Protein AF-B8FNZ5-F1 (afdb_monomer_lite)

Organism: Desulfitobacterium hafniense (strain DSM 10664 / DCB-2) (NCBI:txid272564)

Sequence (358 aa):
MNKKSRTLVITLFLVCITLLGGNHFAVSASALQANSEAPLLTYKGTHGVEIRSYVPGYDLDKLKEIYDEFAKNTIGEEIAYLSHINLYPDYPRGTNTVGMWHGEWFRDQIAPGRYIDLFGVGDDNPYVLNTLSHEYGHHFLYYYLNKKEGISNNYLDSEYAKIRNLNHYTEIDNGDHCWSAVEIAAEDYVQLFGSPNLTRIRSYQYTPQENAHLPLAWEVPGLYDYFVNLSGLKGKEDRDAPSMPLLQLTEVTSEGLFFQWDEATDDSREPLIYSMVGVTHPTEDSTVKYLMSITKENNCYKSSLSRRQLREDRIEDILVKLIVMDQSGNAVSNNIQIDLSRPEDYFFLMPSPVLYLK

Radius of gyration: 24.58 Å; chains: 1; bounding box: 48×46×104 Å

pLDDT: mean 83.78, std 20.5, range [23.98, 98.69]

Foldseek 3Di:
DDDDDDDDDDDDDDDDDDDDDDDDDPPPPCPDDPPPDAFPDWDQDPLQEIEGEPDPPDDRVNSVVLVVQLVLFQDDPLSQQENYEYEELADPPDPVDQKAWAFDDDPLATHRHTYMYGHNDDPPPLCRQVRSLLSVLLSLCSHLCCVPVVDDDDCCVGPLVVLQVLVVDPCAPVVQQLNDPSSLSSLLSCQFGNHLCCVVRVCCQAPSGLQPPGWRNLVRPCSNVCSCVSRVGPTDPFHHWWDEWDKAQADDDLFKTKIKTADTDDPDPDDKDKWKFKWADRDSPGDGPDTWDWDADPRMIMTIDTPVVCVVVVGQKIKIKIWIADSSNNIGIDIDIAGSVCRVVRNPPDPPPPPPDD

Secondary structure (DSSP, 8-state):
------------------------------------SPPSEEEE-TTSPEEEE-STT--HHHHHHHHHHHTTS---GGGGGEEEEEE-SS-TT-TT--EEEE--EETTEEPSSEEEEE-S-STT-TTHHHHHHHHHHHHHHHHHHHHHH--SS-GGGSHHHHHTTGGG-TTTTSS-GGG-HHHHHHHHHHHHHS-GGGGG-HHHHH-SSS-TTSPPGGGSTTHHHHHHHHH-----S---PPPPP--EEEEE-SSEEEEEEEPPP-SSSSPPEEEEEEE-S-STT--EEEEEP-EEETTEEEEEEEHHHHHHTT-SEEEEEEEEE-TT--EEEEEEEEETTSGGGGGG----------

Structure (mmCIF, N/CA/C/O backbone):
data_AF-B8FNZ5-F1
#
_entry.id   AF-B8FNZ5-F1
#
loop_
_atom_site.group_PDB
_atom_site.id
_atom_site.type_symbol
_atom_site.label_atom_id
_atom_site.label_alt_id
_atom_site.label_comp_id
_atom_site.label_asym_id
_atom_site.label_entity_id
_atom_site.label_seq_id
_atom_site.pdbx_PDB_ins_code
_atom_site.Cartn_x
_atom_site.Cartn_y
_atom_site.Cartn_z
_atom_site.occupancy
_atom_site.B_iso_or_equiv
_atom_site.auth_seq_id
_atom_site.auth_comp_id
_atom_site.auth_asym_id
_atom_site.auth_atom_id
_atom_site.pdbx_PDB_model_num
ATOM 1 N N . MET A 1 1 ? -13.386 -18.339 73.494 1.00 35.78 1 MET A N 1
ATOM 2 C CA . MET A 1 1 ? -12.437 -19.415 73.125 1.00 35.78 1 MET A CA 1
ATOM 3 C C . MET A 1 1 ? -13.095 -20.304 72.077 1.00 35.78 1 MET A C 1
ATOM 5 O O . MET A 1 1 ? -14.173 -20.790 72.352 1.00 35.78 1 MET A O 1
ATOM 9 N N . ASN A 1 2 ? -12.578 -20.565 70.882 1.00 31.73 2 ASN A N 1
ATOM 10 C CA . ASN A 1 2 ? -11.630 -19.845 70.044 1.00 31.73 2 ASN A CA 1
ATOM 11 C C . ASN A 1 2 ? -11.975 -20.219 68.583 1.00 31.73 2 ASN A C 1
ATOM 13 O O . ASN A 1 2 ? -12.321 -21.367 68.301 1.00 31.73 2 ASN A O 1
ATOM 17 N N . LYS A 1 3 ? -11.948 -19.223 67.696 1.00 35.12 3 LYS A N 1
ATOM 18 C CA . LYS A 1 3 ? -12.332 -19.266 66.273 1.00 35.12 3 LYS A CA 1
ATOM 19 C C . LYS A 1 3 ? -11.446 -20.249 65.490 1.00 35.12 3 LYS A C 1
ATOM 21 O O . LYS A 1 3 ? -10.226 -20.133 65.540 1.00 35.12 3 LYS A O 1
ATOM 26 N N . LYS A 1 4 ? -12.041 -21.146 64.692 1.00 36.19 4 LYS A N 1
ATOM 27 C CA . LYS A 1 4 ? -11.331 -21.857 63.612 1.00 36.19 4 LYS A CA 1
ATOM 28 C C . LYS A 1 4 ? -11.334 -20.979 62.358 1.00 36.19 4 LYS A C 1
ATOM 30 O O . LYS A 1 4 ? -12.346 -20.877 61.675 1.00 36.19 4 LYS A O 1
ATOM 35 N N . SER A 1 5 ? -10.201 -20.337 62.094 1.00 35.91 5 SER A N 1
ATOM 36 C CA . SER A 1 5 ? -9.872 -19.710 60.813 1.00 35.91 5 SER A CA 1
ATOM 37 C C . SER A 1 5 ? -9.356 -20.791 59.859 1.00 35.91 5 SER A C 1
ATOM 39 O O . SER A 1 5 ? -8.412 -21.503 60.198 1.00 35.91 5 SER A O 1
ATOM 41 N N . ARG A 1 6 ? -9.992 -20.948 58.695 1.00 35.34 6 ARG A N 1
ATOM 42 C CA . ARG A 1 6 ? -9.455 -21.718 57.567 1.00 35.34 6 ARG A CA 1
ATOM 43 C C . ARG A 1 6 ? -8.721 -20.736 56.661 1.00 35.34 6 ARG A C 1
ATOM 45 O O . ARG A 1 6 ? -9.358 -19.951 55.968 1.00 35.34 6 ARG A O 1
ATOM 52 N N . THR A 1 7 ? -7.397 -20.778 56.695 1.00 36.72 7 THR A N 1
ATOM 53 C CA . THR A 1 7 ? -6.539 -20.057 55.755 1.00 36.72 7 THR A CA 1
ATOM 54 C C . THR A 1 7 ? -6.538 -20.809 54.425 1.00 36.72 7 THR A C 1
ATOM 56 O O . THR A 1 7 ? -6.145 -21.973 54.370 1.00 36.72 7 THR A O 1
ATOM 59 N N . LEU A 1 8 ? -7.012 -20.153 53.368 1.00 31.47 8 LEU A N 1
ATOM 60 C CA . LEU A 1 8 ? -6.862 -20.582 51.982 1.00 31.47 8 LEU A CA 1
ATOM 61 C C . LEU A 1 8 ? -5.418 -20.270 51.559 1.00 31.47 8 LEU A C 1
ATOM 63 O O . LEU A 1 8 ? -5.028 -19.106 51.523 1.00 31.47 8 LEU A O 1
ATOM 67 N N . VAL A 1 9 ? -4.616 -21.298 51.289 1.00 30.34 9 VAL A N 1
ATOM 68 C CA . VAL A 1 9 ? -3.285 -21.142 50.688 1.00 30.34 9 VAL A CA 1
ATOM 69 C C . VAL A 1 9 ? -3.479 -21.135 49.175 1.00 30.34 9 VAL A C 1
ATOM 71 O O . VAL A 1 9 ? -3.822 -22.159 48.591 1.00 30.34 9 VAL A O 1
ATOM 74 N N . ILE A 1 10 ? -3.312 -19.970 48.552 1.00 30.72 10 ILE A N 1
ATOM 75 C CA . ILE A 1 10 ? -3.202 -19.833 47.098 1.00 30.72 10 ILE A CA 1
ATOM 76 C C . ILE A 1 10 ? -1.732 -20.075 46.754 1.00 30.72 10 ILE A C 1
ATOM 78 O O . ILE A 1 10 ? -0.868 -19.267 47.090 1.00 30.72 10 ILE A O 1
ATOM 82 N N . THR A 1 11 ? -1.438 -21.210 46.126 1.00 28.48 11 THR A N 1
ATOM 83 C CA . THR A 1 11 ? -0.110 -21.506 45.581 1.00 28.48 11 THR A CA 1
ATOM 84 C C . THR A 1 11 ? 0.016 -20.826 44.219 1.00 28.48 11 THR A C 1
ATOM 86 O O . THR A 1 11 ? -0.571 -21.273 43.239 1.00 28.48 11 THR A O 1
ATOM 89 N N . LEU A 1 12 ? 0.765 -19.724 44.174 1.00 26.69 12 LEU A N 1
ATOM 90 C CA . LEU A 1 12 ? 1.199 -19.063 42.946 1.00 26.69 12 LEU A CA 1
ATOM 91 C C . LEU A 1 12 ? 2.394 -19.848 42.380 1.00 26.69 12 LEU A C 1
ATOM 93 O O . LEU A 1 12 ? 3.449 -19.898 43.011 1.00 26.69 12 LEU A O 1
ATOM 97 N N . PHE A 1 13 ? 2.237 -20.486 41.219 1.00 25.97 13 PHE A N 1
ATOM 98 C CA . PHE A 1 13 ? 3.362 -21.078 40.493 1.00 25.97 13 PHE A CA 1
ATOM 99 C C . PHE A 1 13 ? 4.072 -19.973 39.704 1.00 25.97 13 PHE A C 1
ATOM 101 O O . PHE A 1 13 ? 3.632 -19.579 38.629 1.00 25.97 13 PHE A O 1
ATOM 108 N N . LEU A 1 14 ? 5.166 -19.461 40.267 1.00 23.98 14 LEU A N 1
ATOM 109 C CA . LEU A 1 14 ? 6.153 -18.660 39.551 1.00 23.98 14 LEU A CA 1
ATOM 110 C C . LEU A 1 14 ? 7.271 -19.618 39.119 1.00 23.98 14 LEU A C 1
ATOM 112 O O . LEU A 1 14 ? 8.025 -20.108 39.960 1.00 23.98 14 LEU A O 1
ATOM 116 N N . VAL A 1 15 ? 7.356 -19.936 37.828 1.00 24.36 15 VAL A N 1
ATOM 117 C CA . VAL A 1 15 ? 8.483 -20.706 37.287 1.00 24.36 15 VAL A CA 1
ATOM 118 C C . VAL A 1 15 ? 9.574 -19.718 36.881 1.00 24.36 15 VAL A C 1
ATOM 120 O O . VAL A 1 15 ? 9.545 -19.152 35.795 1.00 24.36 15 VAL A O 1
ATOM 123 N N . CYS A 1 16 ? 10.534 -19.508 37.783 1.00 24.83 16 CYS A N 1
ATOM 124 C CA . CYS A 1 16 ? 11.837 -18.933 37.463 1.00 24.83 16 CYS A CA 1
ATOM 125 C C . CYS A 1 16 ? 12.781 -20.065 37.049 1.00 24.83 16 CYS A C 1
ATOM 127 O O . CYS A 1 16 ? 13.159 -20.886 37.885 1.00 24.83 16 CYS A O 1
ATOM 129 N N . ILE A 1 17 ? 13.199 -20.088 35.783 1.00 29.59 17 ILE A N 1
ATOM 130 C CA . ILE A 1 17 ? 14.377 -20.844 35.353 1.00 29.59 17 ILE A CA 1
ATOM 131 C C . ILE A 1 17 ? 15.510 -19.841 35.162 1.00 29.59 17 ILE A C 1
ATOM 133 O O . ILE A 1 17 ? 15.485 -19.022 34.250 1.00 29.59 17 ILE A O 1
ATOM 137 N N . THR A 1 18 ? 16.527 -19.933 36.014 1.00 28.38 18 THR A N 1
ATOM 138 C CA . THR A 1 18 ? 17.852 -19.370 35.745 1.00 28.38 18 THR A CA 1
ATOM 139 C C . THR A 1 18 ? 18.897 -20.398 36.131 1.00 28.38 18 THR A C 1
ATOM 141 O O . THR A 1 18 ? 19.029 -20.672 37.319 1.00 28.38 18 THR A O 1
ATOM 144 N N . LEU A 1 19 ? 19.676 -20.898 35.168 1.00 28.64 19 LEU A N 1
ATOM 145 C CA . LEU A 1 19 ? 21.073 -21.279 35.390 1.00 28.64 19 LEU A CA 1
ATOM 146 C C . LEU A 1 19 ? 21.909 -21.064 34.110 1.00 28.64 19 LEU A C 1
ATOM 148 O O . LEU A 1 19 ? 21.863 -21.856 33.180 1.00 28.64 19 LEU A O 1
ATOM 152 N N . LEU A 1 20 ? 22.688 -19.976 34.172 1.00 29.16 20 LEU A N 1
ATOM 153 C CA . LEU A 1 20 ? 24.115 -19.834 33.840 1.00 29.16 20 LEU A CA 1
ATOM 154 C C . LEU A 1 20 ? 24.599 -19.996 32.386 1.00 29.16 20 LEU A C 1
ATOM 156 O O . LEU A 1 20 ? 24.785 -21.099 31.888 1.00 29.16 20 LEU A O 1
ATOM 160 N N . GLY A 1 21 ? 25.000 -18.859 31.801 1.00 26.12 21 GLY A N 1
ATOM 161 C CA . GLY A 1 21 ? 25.856 -18.798 30.612 1.00 26.12 21 GLY A CA 1
ATOM 162 C C . GLY A 1 21 ? 26.000 -17.391 30.023 1.00 26.12 21 GLY A C 1
ATOM 163 O O . GLY A 1 21 ? 25.474 -17.133 28.955 1.00 26.12 21 GLY A O 1
ATOM 164 N N . GLY A 1 22 ? 26.660 -16.492 30.762 1.00 29.11 22 GLY A N 1
ATOM 165 C CA . GLY A 1 22 ? 27.039 -15.104 30.439 1.00 29.11 22 GLY A CA 1
ATOM 166 C C . GLY A 1 22 ? 26.826 -14.546 29.023 1.00 29.11 22 GLY A C 1
ATOM 167 O O . GLY A 1 22 ? 27.528 -14.910 28.090 1.00 29.11 22 GLY A O 1
ATOM 168 N N . ASN A 1 23 ? 25.980 -13.520 28.929 1.00 30.53 23 ASN A N 1
ATOM 169 C CA . ASN A 1 23 ? 26.375 -12.171 28.516 1.00 30.53 23 ASN A CA 1
ATOM 170 C C . ASN A 1 23 ? 25.268 -11.194 28.930 1.00 30.53 23 ASN A C 1
ATOM 172 O O . ASN A 1 23 ? 24.081 -11.492 28.828 1.00 30.53 23 ASN A O 1
ATOM 176 N N . HIS A 1 24 ? 25.672 -10.057 29.488 1.00 35.59 24 HIS A N 1
ATOM 177 C CA . HIS A 1 24 ? 24.784 -9.029 30.013 1.00 35.59 24 HIS A CA 1
ATOM 178 C C . HIS A 1 24 ? 23.899 -8.437 28.908 1.00 35.59 24 HIS A C 1
ATOM 180 O O . HIS A 1 24 ? 24.301 -7.495 28.237 1.00 35.59 24 HIS A O 1
ATOM 186 N N . PHE A 1 25 ? 22.668 -8.926 28.785 1.00 33.72 25 PHE A N 1
ATOM 187 C CA . PHE A 1 25 ? 21.560 -8.110 28.312 1.00 33.72 25 PHE A CA 1
ATOM 188 C C . PHE A 1 25 ? 20.711 -7.771 29.527 1.00 33.72 25 PHE A C 1
ATOM 190 O O . PHE A 1 25 ? 19.959 -8.592 30.052 1.00 33.72 25 PHE A O 1
ATOM 197 N N . ALA A 1 26 ? 20.893 -6.547 30.020 1.00 29.84 26 ALA A N 1
ATOM 198 C CA . ALA A 1 26 ? 19.855 -5.901 30.792 1.00 29.84 26 ALA A CA 1
ATOM 199 C C . ALA A 1 26 ? 18.611 -5.899 29.900 1.00 29.84 26 ALA A C 1
ATOM 201 O O . ALA A 1 26 ? 18.562 -5.180 28.907 1.00 29.84 26 ALA A O 1
ATOM 202 N N . VAL A 1 27 ? 17.642 -6.753 30.219 1.00 33.75 27 VAL A N 1
ATOM 203 C CA . VAL A 1 27 ? 16.294 -6.625 29.679 1.00 33.75 27 VAL A CA 1
ATOM 204 C C . VAL A 1 27 ? 15.786 -5.302 30.232 1.00 33.75 27 VAL A C 1
ATOM 206 O O . VAL A 1 27 ? 15.378 -5.211 31.392 1.00 33.75 27 VAL A O 1
ATOM 209 N N . SER A 1 28 ? 15.922 -4.240 29.441 1.00 34.31 28 SER A N 1
ATOM 210 C CA . SER A 1 28 ? 15.268 -2.979 29.725 1.00 34.31 28 SER A CA 1
ATOM 211 C C . SER A 1 28 ? 13.777 -3.265 29.724 1.00 34.31 28 SER A C 1
ATOM 213 O O . SER A 1 28 ? 13.183 -3.563 28.689 1.00 34.31 28 SER A O 1
ATOM 215 N N . ALA A 1 29 ? 13.169 -3.183 30.901 1.00 34.69 29 ALA A N 1
ATOM 216 C CA . ALA A 1 29 ? 11.741 -2.987 31.041 1.00 34.69 29 ALA A CA 1
ATOM 217 C C . ALA A 1 29 ? 11.391 -1.602 30.468 1.00 34.69 29 ALA A C 1
ATOM 219 O O . ALA A 1 29 ? 11.167 -0.650 31.204 1.00 34.69 29 ALA A O 1
ATOM 220 N N . SER A 1 30 ? 11.396 -1.480 29.143 1.00 34.81 30 SER A N 1
ATOM 221 C CA . SER A 1 30 ? 10.771 -0.389 28.403 1.00 34.81 30 SER A CA 1
ATOM 222 C C . SER A 1 30 ? 9.455 -0.913 27.835 1.00 34.81 30 SER A C 1
ATOM 224 O O . SER A 1 30 ? 9.239 -0.951 26.626 1.00 34.81 30 SER A O 1
ATOM 226 N N . ALA A 1 31 ? 8.568 -1.359 28.726 1.00 36.31 31 ALA A N 1
ATOM 227 C CA . ALA A 1 31 ? 7.152 -1.240 28.427 1.00 36.31 31 ALA A CA 1
ATOM 228 C C . ALA A 1 31 ? 6.905 0.262 28.267 1.00 36.31 31 ALA A C 1
ATOM 230 O O . ALA A 1 31 ? 7.221 1.029 29.179 1.00 36.31 31 ALA A O 1
ATOM 231 N N . LEU A 1 32 ? 6.468 0.667 27.075 1.00 39.81 32 LEU A N 1
ATOM 232 C CA . LEU A 1 32 ? 6.257 2.061 26.719 1.00 39.81 32 LEU A CA 1
ATOM 233 C C . LEU A 1 32 ? 5.513 2.781 27.834 1.00 39.81 32 LEU A C 1
ATOM 235 O O . LEU A 1 32 ? 4.396 2.413 28.199 1.00 39.81 32 LEU A O 1
ATOM 239 N N . GLN A 1 33 ? 6.131 3.840 28.343 1.00 40.53 33 GLN A N 1
ATOM 240 C CA . GLN A 1 33 ? 5.381 4.903 28.976 1.00 40.53 33 GLN A CA 1
ATOM 241 C C . GLN A 1 33 ? 4.446 5.439 27.892 1.00 40.53 33 GLN A C 1
ATOM 243 O O . GLN A 1 33 ? 4.890 6.122 26.974 1.00 40.53 33 GLN A O 1
ATOM 248 N N . ALA A 1 34 ? 3.159 5.092 27.970 1.00 45.56 34 ALA A N 1
ATOM 249 C CA . ALA A 1 34 ? 2.132 5.922 27.367 1.00 45.56 34 ALA A CA 1
ATOM 250 C C . ALA A 1 34 ? 2.450 7.351 27.811 1.00 45.56 34 ALA A C 1
ATOM 252 O O . ALA A 1 34 ? 2.577 7.592 29.018 1.00 45.56 34 ALA A O 1
ATOM 253 N N . ASN A 1 35 ? 2.684 8.250 26.855 1.00 53.00 35 ASN A N 1
ATOM 254 C CA . ASN A 1 35 ? 2.937 9.648 27.163 1.00 53.00 35 ASN A CA 1
ATOM 255 C C . ASN A 1 35 ? 1.800 10.104 28.081 1.00 53.00 35 ASN A C 1
ATOM 257 O O . ASN A 1 35 ? 0.639 10.113 27.683 1.00 53.00 35 ASN A O 1
ATOM 261 N N . SER A 1 36 ? 2.115 10.413 29.342 1.00 62.09 36 SER A N 1
ATOM 262 C CA . SER A 1 36 ? 1.116 10.825 30.337 1.00 62.09 36 SER A CA 1
ATOM 263 C C . SER A 1 36 ? 0.538 12.210 30.038 1.00 62.09 36 SER A C 1
ATOM 265 O O . SER A 1 36 ? -0.265 12.734 30.808 1.00 62.09 36 SER A O 1
ATOM 267 N N . GLU A 1 37 ? 0.999 12.832 28.958 1.00 80.69 37 GLU A N 1
ATOM 268 C CA . GLU A 1 37 ? 0.551 14.122 28.481 1.00 80.69 37 GLU A CA 1
ATOM 269 C C . GLU A 1 37 ? -0.793 13.981 27.762 1.00 80.69 37 GLU A C 1
ATOM 271 O O . GLU A 1 37 ? -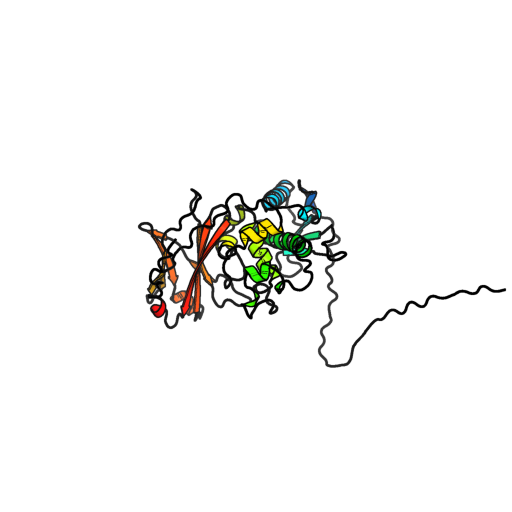1.033 13.056 26.981 1.00 80.69 37 GLU A O 1
ATOM 276 N N . ALA A 1 38 ? -1.699 14.912 28.053 1.00 92.25 38 ALA A N 1
ATOM 277 C CA . ALA A 1 38 ? -2.948 15.025 27.318 1.00 92.25 38 ALA A CA 1
ATOM 278 C C . ALA A 1 38 ? -2.659 15.475 25.872 1.00 92.25 38 ALA A C 1
ATOM 280 O O . ALA A 1 38 ? -1.728 16.258 25.666 1.00 92.25 38 ALA A O 1
ATOM 281 N N . PRO A 1 39 ? -3.448 15.029 24.877 1.00 96.44 39 PRO A N 1
ATOM 282 C CA . PRO A 1 39 ? -3.292 15.511 23.510 1.00 96.44 39 PRO A CA 1
ATOM 283 C C . PRO A 1 39 ? -3.510 17.027 23.450 1.00 96.44 39 PRO A C 1
ATOM 285 O O . PRO A 1 39 ? -4.370 17.572 24.147 1.00 96.44 39 PRO A O 1
ATOM 288 N N . LEU A 1 40 ? -2.752 17.703 22.586 1.00 96.62 40 LEU A N 1
ATOM 289 C CA . LEU A 1 40 ? -2.879 19.145 22.353 1.00 96.62 40 LEU A CA 1
ATOM 290 C C . LEU A 1 40 ? -4.231 19.481 21.723 1.00 96.62 40 LEU A C 1
ATOM 292 O O . LEU A 1 40 ? -4.816 20.529 21.996 1.00 96.62 40 LEU A O 1
ATOM 296 N N . LEU A 1 41 ? -4.717 18.578 20.872 1.00 97.44 41 LEU A N 1
ATOM 297 C CA . LEU A 1 41 ? -5.972 18.727 20.165 1.00 97.44 41 LEU A CA 1
ATOM 298 C C . LEU A 1 41 ? -6.636 17.372 19.940 1.00 97.44 41 LEU A C 1
ATOM 300 O O . LEU A 1 41 ? -5.973 16.343 19.807 1.00 97.44 41 LEU A O 1
ATOM 304 N N . THR A 1 42 ? -7.963 17.356 19.896 1.00 98.38 42 THR A N 1
ATOM 305 C CA . THR A 1 42 ? -8.735 16.147 19.608 1.00 98.38 42 THR A CA 1
ATOM 306 C C . THR A 1 42 ? -9.917 16.486 18.716 1.00 98.38 42 THR A C 1
ATOM 308 O O . THR A 1 42 ? -10.676 17.409 19.006 1.00 98.38 42 THR A O 1
ATOM 311 N N . TYR A 1 43 ? -10.082 15.715 17.646 1.00 98.62 43 TYR A N 1
ATOM 312 C CA . TYR A 1 43 ? -11.242 15.753 16.765 1.00 98.62 43 TYR A CA 1
ATOM 313 C C . TYR A 1 43 ? -11.975 14.415 16.837 1.00 98.62 43 TYR A C 1
ATOM 315 O O . TYR A 1 43 ? -11.356 13.366 16.683 1.00 98.62 43 TYR A O 1
ATOM 323 N N . LYS A 1 44 ? -13.291 14.434 17.063 1.00 98.62 44 LYS A N 1
ATOM 324 C CA . LYS A 1 44 ? -14.111 13.219 17.093 1.00 98.62 44 LYS A CA 1
ATOM 325 C C . LYS A 1 44 ? -14.850 13.049 15.774 1.00 98.62 44 LYS A C 1
ATOM 327 O O . LYS A 1 44 ? -15.695 13.873 15.425 1.00 98.62 44 LYS A O 1
ATOM 332 N N . GLY A 1 45 ? -14.546 11.963 15.080 1.00 97.88 45 GLY A N 1
ATOM 333 C CA . GLY A 1 45 ? -15.151 11.622 13.806 1.00 97.88 45 GLY A CA 1
ATOM 334 C C . GLY A 1 45 ? -16.546 11.004 13.916 1.00 97.88 45 GLY A C 1
ATOM 335 O O . GLY A 1 45 ? -17.011 10.614 14.990 1.00 97.88 45 GLY A O 1
ATOM 336 N N . THR A 1 46 ? -17.214 10.863 12.771 1.00 97.44 46 THR A N 1
ATOM 337 C CA . THR A 1 46 ? -18.581 10.323 12.650 1.00 97.44 46 THR A CA 1
ATOM 338 C C . THR A 1 46 ? -18.714 8.854 13.058 1.00 97.44 46 THR A C 1
ATOM 340 O O . THR A 1 46 ? -19.780 8.445 13.507 1.00 97.44 46 THR A O 1
ATOM 343 N N . HIS A 1 47 ? -17.633 8.076 12.973 1.00 96.88 47 HIS A N 1
ATOM 344 C CA . HIS A 1 47 ? -17.563 6.680 13.428 1.00 96.88 47 HIS A CA 1
ATOM 345 C C . HIS A 1 47 ? -17.260 6.550 14.931 1.00 96.88 47 HIS A C 1
ATOM 347 O O . HIS A 1 47 ? -17.110 5.446 15.438 1.00 96.88 47 HIS A O 1
ATOM 353 N N . GLY A 1 48 ? -17.141 7.665 15.659 1.00 97.25 48 GLY A N 1
ATOM 354 C CA . GLY A 1 48 ? -16.812 7.669 17.085 1.00 97.25 48 GLY A CA 1
ATOM 355 C C . GLY A 1 48 ? -15.316 7.607 17.401 1.00 97.25 48 GLY A C 1
ATOM 356 O O . GLY A 1 48 ? -14.967 7.864 18.552 1.00 97.25 48 GLY A O 1
ATOM 357 N N . VAL A 1 49 ? -14.463 7.352 16.401 1.00 98.44 49 VAL A N 1
ATOM 358 C CA . VAL A 1 49 ? -12.995 7.402 16.507 1.00 98.44 49 VAL A CA 1
ATOM 359 C C . VAL A 1 49 ? -12.519 8.837 16.717 1.00 98.44 49 VAL A C 1
ATOM 361 O O . VAL A 1 49 ? -12.971 9.762 16.037 1.00 98.44 49 VAL A O 1
ATOM 364 N N . GLU A 1 50 ? -11.585 9.022 17.642 1.00 98.69 50 GLU A N 1
ATOM 365 C CA . GLU A 1 50 ? -10.923 10.303 17.883 1.00 98.69 50 GLU A CA 1
ATOM 366 C C . GLU A 1 50 ? -9.574 10.387 17.158 1.00 98.69 50 GLU A C 1
ATOM 368 O O . GLU A 1 50 ? -8.744 9.496 17.298 1.00 98.69 50 GLU A O 1
ATOM 373 N N . ILE A 1 51 ? -9.313 11.479 16.443 1.00 98.50 51 ILE A N 1
ATOM 374 C CA . ILE A 1 51 ? -7.963 11.851 16.006 1.00 98.50 51 ILE A CA 1
ATOM 375 C C . ILE A 1 51 ? -7.369 12.754 17.081 1.00 98.50 51 ILE A C 1
ATOM 377 O O . ILE A 1 51 ? -7.910 13.828 17.360 1.00 98.50 51 ILE A O 1
ATOM 381 N N . ARG A 1 52 ? -6.277 12.317 17.704 1.00 98.25 52 ARG A N 1
ATOM 382 C CA . ARG A 1 52 ? -5.610 13.003 18.814 1.00 98.25 52 ARG A CA 1
ATOM 383 C C . ARG A 1 52 ? -4.233 13.455 18.368 1.00 98.25 52 ARG A C 1
ATOM 385 O O . ARG A 1 52 ? -3.413 12.637 17.970 1.00 98.25 52 ARG A O 1
ATOM 392 N N . SER A 1 53 ? -3.973 14.754 18.435 1.00 96.56 53 SER A N 1
ATOM 393 C CA . SER A 1 53 ? -2.695 15.310 18.000 1.00 96.56 53 SER A CA 1
ATOM 394 C C . SER A 1 53 ? -1.823 15.715 19.175 1.00 96.56 53 SER A C 1
ATOM 396 O O . SER A 1 53 ? -2.262 16.438 20.072 1.00 96.56 53 SER A O 1
ATOM 398 N N . TYR A 1 54 ? -0.568 15.287 19.106 1.00 95.75 54 TYR A N 1
ATOM 399 C CA . TYR A 1 54 ? 0.552 15.774 19.904 1.00 95.75 54 TYR A CA 1
ATOM 400 C C . TYR A 1 54 ? 1.489 16.656 19.064 1.00 95.75 54 TYR A C 1
ATOM 402 O O . TYR A 1 54 ? 2.522 17.105 19.553 1.00 95.75 54 TYR A O 1
ATOM 410 N N . VAL A 1 55 ? 1.132 16.913 17.800 1.00 94.06 55 VAL A N 1
ATOM 411 C CA . VAL A 1 55 ? 1.913 17.698 16.841 1.00 94.06 55 VAL A CA 1
ATOM 412 C C . VAL A 1 55 ? 1.648 19.191 17.064 1.00 94.06 55 VAL A C 1
ATOM 414 O O . VAL A 1 55 ? 0.509 19.642 16.889 1.00 94.06 55 VAL A O 1
ATOM 417 N N . PRO A 1 56 ? 2.664 19.992 17.433 1.00 93.19 56 PRO A N 1
ATOM 418 C CA . PRO A 1 56 ? 2.508 21.437 17.542 1.00 93.19 56 PRO A CA 1
ATOM 419 C C . PRO A 1 56 ? 2.117 22.060 16.197 1.00 93.19 56 PRO A C 1
ATOM 421 O O . PRO A 1 56 ? 2.694 21.733 15.166 1.00 93.19 56 PRO A O 1
ATOM 424 N N . GLY A 1 57 ? 1.165 22.993 16.215 1.00 92.25 57 GLY A N 1
ATOM 425 C CA . GLY A 1 57 ? 0.738 23.737 15.024 1.00 92.25 57 GLY A CA 1
ATOM 426 C C . GLY A 1 57 ? -0.420 23.112 14.244 1.00 92.25 57 GLY A C 1
ATOM 427 O O . GLY A 1 57 ? -1.031 23.815 13.447 1.00 92.25 57 GLY A O 1
ATOM 428 N N . TYR A 1 58 ? -0.782 21.852 14.508 1.00 94.12 58 TYR A N 1
ATOM 429 C CA . TYR A 1 58 ? -2.005 21.273 13.946 1.00 94.12 58 TYR A CA 1
ATOM 430 C C . TYR A 1 58 ? -3.248 21.957 14.524 1.00 94.12 58 TYR A C 1
ATOM 432 O O . TYR A 1 58 ? -3.342 22.196 15.730 1.00 94.12 58 TYR A O 1
ATOM 440 N N . ASP A 1 59 ? -4.222 22.224 13.658 1.00 95.56 59 ASP A N 1
ATOM 441 C CA . ASP A 1 59 ? -5.538 22.740 14.016 1.00 95.56 59 ASP A CA 1
ATOM 442 C C . ASP A 1 59 ? -6.641 21.688 13.793 1.00 95.56 59 ASP A C 1
ATOM 444 O O . ASP A 1 59 ? -6.386 20.532 13.437 1.00 95.56 59 ASP A O 1
ATOM 448 N N . LEU A 1 60 ? -7.892 22.065 14.081 1.00 97.25 60 LEU A N 1
ATOM 449 C CA . LEU A 1 60 ? -9.027 21.142 13.984 1.00 97.25 60 LEU A CA 1
ATOM 450 C C . LEU A 1 60 ? -9.327 20.753 12.539 1.00 97.25 60 LEU A C 1
ATOM 452 O O . LEU A 1 60 ? -9.760 19.624 12.309 1.00 97.25 60 LEU A O 1
ATOM 456 N N . ASP A 1 61 ? -9.085 21.655 11.590 1.00 96.62 61 ASP A N 1
ATOM 457 C CA . ASP A 1 61 ? -9.306 21.390 10.172 1.00 96.62 61 ASP A CA 1
ATOM 458 C C . ASP A 1 61 ? -8.312 20.338 9.682 1.00 96.62 61 ASP A C 1
ATOM 460 O O . ASP A 1 61 ? -8.715 19.400 8.993 1.00 96.62 61 ASP A O 1
ATOM 464 N N . LYS A 1 62 ? -7.053 20.394 10.137 1.00 94.81 62 LYS A N 1
ATOM 465 C CA . LYS A 1 62 ? -6.064 19.356 9.836 1.00 94.81 62 LYS A CA 1
ATOM 466 C C . LYS A 1 62 ? -6.451 17.993 10.406 1.00 94.81 62 LYS A C 1
ATOM 468 O O . LYS A 1 62 ? -6.329 16.979 9.720 1.00 94.81 62 LYS A O 1
ATOM 473 N N . LEU A 1 63 ? -6.942 17.938 11.647 1.00 96.44 63 LEU A N 1
ATOM 474 C CA . LEU A 1 63 ? -7.348 16.656 12.244 1.00 96.44 63 LEU A CA 1
ATOM 475 C C . LEU A 1 63 ? -8.591 16.093 11.552 1.00 96.44 63 LEU A C 1
ATOM 477 O O . LEU A 1 63 ? -8.708 14.879 11.376 1.00 96.44 63 LEU A O 1
ATOM 481 N N . LYS A 1 64 ? -9.503 16.978 11.139 1.00 97.62 64 LYS A N 1
ATOM 482 C CA . LYS A 1 64 ? -10.662 16.616 10.335 1.00 97.62 64 LYS A CA 1
ATOM 483 C C . LYS A 1 64 ? -10.245 16.088 8.963 1.00 97.62 64 LYS A C 1
ATOM 485 O O . LYS A 1 64 ? -10.794 15.081 8.545 1.00 97.62 64 LYS A O 1
ATOM 490 N N . GLU A 1 65 ? -9.282 16.712 8.288 1.00 95.69 65 GLU A N 1
ATOM 491 C CA . GLU A 1 65 ? -8.753 16.242 6.999 1.00 95.69 65 GLU A CA 1
ATOM 492 C C . GLU A 1 65 ? -8.221 14.805 7.110 1.00 95.69 65 GLU A C 1
ATOM 494 O O . GLU A 1 65 ? -8.587 13.947 6.309 1.00 95.69 65 GLU A O 1
ATOM 499 N N . ILE A 1 66 ? -7.423 14.523 8.146 1.00 95.62 66 ILE A N 1
ATOM 500 C CA . ILE A 1 66 ? -6.892 13.177 8.411 1.00 95.62 66 ILE A CA 1
ATOM 501 C C . ILE A 1 66 ? -8.031 12.189 8.684 1.00 95.62 66 ILE A C 1
ATOM 503 O O . ILE A 1 66 ? -8.023 11.082 8.148 1.00 95.62 66 ILE A O 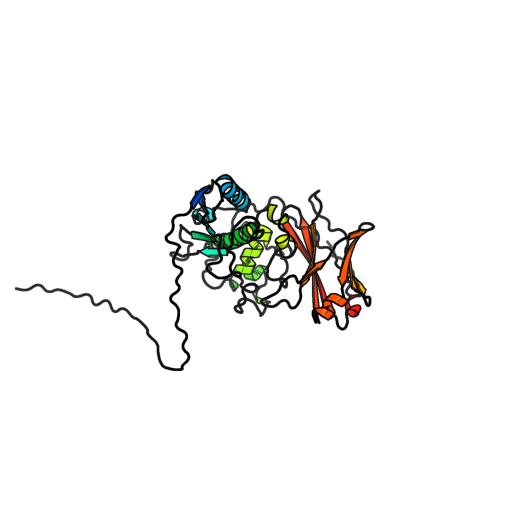1
ATOM 507 N N . TYR A 1 67 ? -9.031 12.580 9.481 1.00 97.75 67 TYR A N 1
ATOM 508 C CA . TYR A 1 67 ? -10.202 11.739 9.728 1.00 97.75 67 TYR A CA 1
ATOM 509 C C . TYR A 1 67 ? -11.013 11.468 8.456 1.00 97.75 67 TYR A C 1
ATOM 511 O O . TYR A 1 67 ? -11.406 10.332 8.208 1.00 97.75 67 TYR A O 1
ATOM 519 N N . ASP A 1 68 ? -11.288 12.502 7.664 1.00 97.50 68 ASP A N 1
ATOM 520 C CA . ASP A 1 68 ? -12.063 12.394 6.432 1.00 97.50 68 ASP A CA 1
ATOM 521 C C . ASP A 1 68 ? -11.351 11.481 5.431 1.00 97.50 68 ASP A C 1
ATOM 523 O O . ASP A 1 68 ? -12.002 10.735 4.706 1.00 97.50 68 ASP A O 1
ATOM 527 N N . GLU A 1 69 ? -10.018 11.521 5.394 1.00 95.62 69 GLU A N 1
ATOM 528 C CA . GLU A 1 69 ? -9.216 10.622 4.574 1.00 95.62 69 GLU A CA 1
ATOM 529 C C . GLU A 1 69 ? -9.231 9.186 5.105 1.00 95.62 69 GLU A C 1
ATOM 531 O O . GLU A 1 69 ? -9.484 8.251 4.349 1.00 95.62 69 GLU A O 1
ATOM 536 N N . PHE A 1 70 ? -9.058 9.004 6.415 1.00 96.94 70 PHE A N 1
ATOM 537 C CA . PHE A 1 70 ? -9.234 7.713 7.077 1.00 96.94 70 PHE A CA 1
ATOM 538 C C . PHE A 1 70 ? -10.611 7.102 6.781 1.00 96.94 70 PHE A C 1
ATOM 540 O O . PHE A 1 70 ? -10.711 5.921 6.455 1.00 96.94 70 PHE A O 1
ATOM 547 N N . ALA A 1 71 ? -11.671 7.908 6.810 1.00 97.12 71 ALA A N 1
ATOM 548 C CA . ALA A 1 71 ? -13.041 7.470 6.571 1.00 97.12 71 ALA A CA 1
ATOM 549 C C . ALA A 1 71 ? -13.326 7.038 5.119 1.00 97.12 71 ALA A C 1
ATOM 551 O O . ALA A 1 71 ? -14.406 6.510 4.862 1.00 97.12 71 ALA A O 1
ATOM 552 N N . LYS A 1 72 ? -12.388 7.242 4.183 1.00 95.56 72 LYS A N 1
ATOM 553 C CA . LYS A 1 72 ? -12.479 6.730 2.802 1.00 95.56 72 LYS A CA 1
ATOM 554 C C . LYS A 1 72 ? -11.975 5.298 2.652 1.00 95.56 72 LYS A C 1
ATOM 556 O O . LYS A 1 72 ? -12.152 4.715 1.587 1.00 95.56 72 LYS A O 1
ATOM 561 N N . ASN A 1 73 ? -11.351 4.735 3.685 1.00 96.00 73 ASN A N 1
ATOM 562 C CA . ASN A 1 73 ? -11.113 3.298 3.741 1.00 96.00 73 ASN A CA 1
ATOM 563 C C . ASN A 1 73 ? -12.458 2.553 3.798 1.00 96.00 73 ASN A C 1
ATOM 565 O O . ASN A 1 73 ? -13.471 3.088 4.257 1.00 96.00 73 ASN A O 1
ATOM 569 N N . THR A 1 74 ? -12.466 1.293 3.373 1.00 96.06 74 THR A N 1
ATOM 570 C CA . THR A 1 74 ? -13.638 0.422 3.493 1.00 96.06 74 THR A CA 1
ATOM 571 C C . THR A 1 74 ? -13.795 -0.010 4.948 1.00 96.06 74 THR A C 1
ATOM 573 O O . THR A 1 74 ? -13.165 -0.956 5.407 1.00 96.06 74 THR A O 1
ATOM 576 N N . ILE A 1 75 ? -14.639 0.715 5.678 1.00 96.06 75 ILE A N 1
ATOM 577 C CA . ILE A 1 75 ? -14.865 0.540 7.114 1.00 96.06 75 ILE A CA 1
ATOM 578 C C . ILE A 1 75 ? -16.155 -0.254 7.364 1.00 96.06 75 ILE A C 1
ATOM 580 O O . ILE A 1 75 ? -17.211 0.065 6.811 1.00 96.06 75 ILE A O 1
ATOM 584 N N . GLY A 1 76 ? -16.079 -1.264 8.227 1.00 95.81 76 GLY A N 1
ATOM 585 C CA . GLY A 1 76 ? -17.207 -2.066 8.690 1.00 95.81 76 GLY A CA 1
ATOM 586 C C . GLY A 1 76 ? -17.527 -1.886 10.175 1.00 95.81 76 GLY A C 1
ATOM 587 O O . GLY A 1 76 ? -17.262 -0.850 10.783 1.00 95.81 76 GLY A O 1
ATOM 588 N N . GLU A 1 77 ? -18.147 -2.906 10.773 1.00 96.06 77 GLU A N 1
ATOM 589 C CA . GLU A 1 77 ? -18.546 -2.886 12.189 1.00 96.06 77 GLU A CA 1
ATOM 590 C C . GLU A 1 77 ? -17.361 -2.962 13.167 1.00 96.06 77 GLU A C 1
ATOM 592 O O . GLU A 1 77 ? -17.503 -2.606 14.340 1.00 96.06 77 GLU A O 1
ATOM 597 N N . GLU A 1 78 ? -16.191 -3.393 12.693 1.00 96.31 78 GLU A N 1
ATOM 598 C CA . GLU A 1 78 ? -14.956 -3.469 13.470 1.00 96.31 78 GLU A CA 1
ATOM 599 C C . GLU A 1 78 ? -14.551 -2.115 14.051 1.00 96.31 78 GLU A C 1
ATOM 601 O O . GLU A 1 78 ? -14.039 -2.059 15.167 1.00 96.31 78 GLU A O 1
ATOM 606 N N . ILE A 1 79 ? -14.893 -1.015 13.370 1.00 97.88 79 ILE A N 1
ATOM 607 C CA . ILE A 1 79 ? -14.550 0.349 13.785 1.00 97.88 79 ILE A CA 1
ATOM 608 C C . ILE A 1 79 ? -15.019 0.694 15.198 1.00 97.88 79 ILE A C 1
ATOM 610 O O . ILE A 1 79 ? -14.400 1.512 15.869 1.00 97.88 79 ILE A O 1
ATOM 614 N N . ALA A 1 80 ? -16.076 0.039 15.690 1.00 97.06 80 ALA A N 1
ATOM 615 C CA . ALA A 1 80 ? -16.579 0.223 17.049 1.00 97.06 80 ALA A CA 1
ATOM 616 C C . ALA A 1 80 ? -15.566 -0.190 18.139 1.00 97.06 80 ALA A C 1
ATOM 618 O O . ALA A 1 80 ? -15.737 0.162 19.309 1.00 97.06 80 ALA A O 1
ATOM 619 N N . TYR A 1 81 ? -14.524 -0.939 17.772 1.00 96.81 81 TYR A N 1
ATOM 620 C CA . TYR A 1 81 ? -13.459 -1.393 18.662 1.00 96.81 81 TYR A CA 1
ATOM 621 C C . TYR A 1 81 ? -12.231 -0.482 18.617 1.00 96.81 81 TYR A C 1
ATOM 623 O O . TYR A 1 81 ? -11.435 -0.511 19.560 1.00 96.81 81 TYR A O 1
ATOM 631 N N . LEU A 1 82 ? -12.102 0.355 17.582 1.00 98.25 82 LEU A N 1
ATOM 632 C CA . LEU A 1 82 ? -11.090 1.398 17.485 1.00 98.25 82 LEU A CA 1
ATOM 633 C C . LEU A 1 82 ? -11.597 2.671 18.167 1.00 98.25 82 LEU A C 1
ATOM 635 O O . LEU A 1 82 ? -12.614 3.248 17.800 1.00 98.25 82 LEU A O 1
ATOM 639 N N . SER A 1 83 ? -10.883 3.123 19.187 1.00 98.31 83 SER A N 1
ATOM 640 C CA . SER A 1 83 ? -11.269 4.304 19.958 1.00 98.31 83 SER A CA 1
ATOM 641 C C . SER A 1 83 ? -10.616 5.583 19.457 1.00 98.31 83 SER A C 1
ATOM 643 O O . SER A 1 83 ? -11.269 6.624 19.414 1.00 98.31 83 SER A O 1
ATOM 645 N N . HIS A 1 84 ? -9.333 5.530 19.099 1.00 98.50 84 HIS A N 1
ATOM 646 C CA . HIS A 1 84 ? -8.587 6.718 18.712 1.00 98.50 84 HIS A CA 1
ATOM 647 C C . HIS A 1 84 ? -7.359 6.401 17.853 1.00 98.50 84 HIS A C 1
ATOM 649 O O . HIS A 1 84 ? -6.885 5.267 17.814 1.00 98.50 84 HIS A O 1
ATOM 655 N N . ILE A 1 85 ? -6.862 7.434 17.180 1.00 98.50 85 ILE A N 1
ATOM 656 C CA . ILE A 1 85 ? -5.616 7.467 16.420 1.00 98.50 85 ILE A CA 1
ATOM 657 C C . ILE A 1 85 ? -4.785 8.621 16.991 1.00 98.50 85 ILE A C 1
ATOM 659 O O . ILE A 1 85 ? -5.247 9.766 16.991 1.00 98.50 85 ILE A O 1
ATOM 663 N N . ASN A 1 86 ? -3.590 8.331 17.498 1.00 97.88 86 ASN A N 1
ATOM 664 C CA . ASN A 1 86 ? -2.663 9.331 18.020 1.00 97.88 86 ASN A CA 1
ATOM 665 C C . ASN A 1 86 ? -1.654 9.743 16.943 1.00 97.88 86 ASN A C 1
ATOM 667 O O . ASN A 1 86 ? -1.112 8.900 16.234 1.00 97.88 86 ASN A O 1
ATOM 671 N N . LEU A 1 87 ? -1.381 11.043 16.851 1.00 96.50 87 LEU A N 1
ATOM 672 C CA . LEU A 1 87 ? -0.402 11.628 15.939 1.00 96.50 87 LEU A CA 1
ATOM 673 C C . LEU A 1 87 ? 0.754 12.209 16.751 1.00 96.50 87 LEU A C 1
ATOM 675 O O . LEU A 1 87 ? 0.561 13.191 17.476 1.00 96.50 87 LEU A O 1
ATOM 679 N N . TYR A 1 88 ? 1.940 11.624 16.620 1.00 95.06 88 TYR A N 1
ATOM 680 C CA . TYR A 1 88 ? 3.153 12.053 17.312 1.00 95.06 88 TYR A CA 1
ATOM 681 C C . TYR A 1 88 ? 4.137 12.707 16.339 1.00 95.06 88 TYR A C 1
ATOM 683 O O . TYR A 1 88 ? 4.354 12.163 15.256 1.00 95.06 88 TYR A O 1
ATOM 691 N N . PRO A 1 89 ? 4.759 13.845 16.699 1.00 93.50 89 PRO A N 1
ATOM 692 C CA . PRO A 1 89 ? 5.721 14.522 15.830 1.00 93.50 89 PRO A CA 1
ATOM 693 C C . PRO A 1 89 ? 7.087 13.831 15.761 1.00 93.50 89 PRO A C 1
ATOM 695 O O . PRO A 1 89 ? 7.870 14.091 14.850 1.00 93.50 89 PRO A O 1
ATOM 698 N N . ASP A 1 90 ? 7.397 12.974 16.727 1.00 91.81 90 ASP A N 1
ATOM 699 C CA . ASP A 1 90 ? 8.679 12.307 16.890 1.00 91.81 90 ASP A CA 1
ATOM 700 C C . ASP A 1 90 ? 8.589 10.796 16.635 1.00 91.81 90 ASP A C 1
ATOM 702 O O . ASP A 1 90 ? 7.527 10.243 16.346 1.00 91.81 90 ASP A O 1
ATOM 706 N N . TYR A 1 91 ? 9.743 10.132 16.716 1.00 91.12 91 TYR A N 1
ATOM 707 C CA . TYR A 1 91 ? 9.905 8.694 16.505 1.00 91.12 91 TYR A CA 1
ATOM 708 C C . TYR A 1 91 ? 10.356 8.019 17.809 1.00 91.12 91 TYR A C 1
ATOM 710 O O . TYR A 1 91 ? 11.532 7.664 17.941 1.00 91.12 91 TYR A O 1
ATOM 718 N N . PRO A 1 92 ? 9.463 7.822 18.796 1.00 88.50 92 PRO A N 1
ATOM 719 C CA . PRO A 1 92 ? 9.836 7.282 20.108 1.00 88.50 92 PRO A CA 1
ATOM 720 C C . PRO A 1 92 ? 10.420 5.860 20.037 1.00 88.50 92 PRO A C 1
ATOM 722 O O . PRO A 1 92 ? 11.091 5.416 20.966 1.00 88.50 92 PRO A O 1
ATOM 725 N N . ARG A 1 93 ? 10.179 5.148 18.929 1.00 84.44 93 ARG A N 1
ATOM 726 C CA . ARG A 1 93 ? 10.675 3.792 18.649 1.00 84.44 93 ARG A CA 1
ATOM 727 C C . ARG A 1 93 ? 11.746 3.741 17.550 1.00 84.44 93 ARG A C 1
ATOM 729 O O . ARG A 1 93 ? 12.124 2.657 17.122 1.00 84.44 93 ARG A O 1
ATOM 736 N N . GLY A 1 94 ? 12.266 4.894 17.128 1.00 87.88 94 GLY A N 1
ATOM 737 C CA . GLY A 1 94 ? 13.196 5.012 16.004 1.00 87.88 94 GLY A CA 1
ATOM 738 C C . GLY A 1 94 ? 12.492 5.223 14.662 1.00 87.88 94 GLY A C 1
ATOM 739 O O .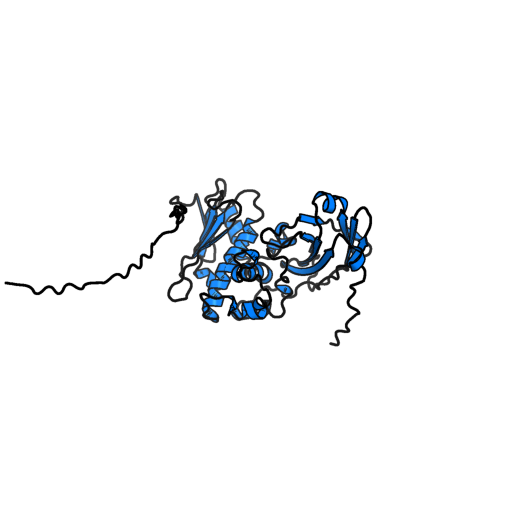 GLY A 1 94 ? 11.294 4.995 14.519 1.00 87.88 94 GLY A O 1
ATOM 740 N N . THR A 1 95 ? 13.245 5.690 13.666 1.00 85.44 95 THR A N 1
ATOM 741 C CA . THR A 1 95 ? 12.718 6.130 12.358 1.00 85.44 95 THR A CA 1
ATOM 742 C C . THR A 1 95 ? 12.187 5.001 11.476 1.00 85.44 95 THR A C 1
ATOM 744 O O . THR A 1 95 ? 11.558 5.276 10.462 1.00 85.44 95 THR A O 1
ATOM 747 N N . ASN A 1 96 ? 12.433 3.747 11.857 1.00 84.25 96 ASN A N 1
ATOM 748 C CA . ASN A 1 96 ? 11.969 2.565 11.129 1.00 84.25 96 ASN A CA 1
ATOM 749 C C . ASN A 1 96 ? 10.569 2.114 11.581 1.00 84.25 96 ASN A C 1
ATOM 751 O O . ASN A 1 96 ? 10.016 1.183 11.013 1.00 84.25 96 ASN A O 1
ATOM 755 N N . THR A 1 97 ? 9.986 2.756 12.598 1.00 88.25 97 THR A N 1
ATOM 756 C CA . THR A 1 97 ? 8.619 2.491 13.059 1.00 88.25 97 THR A CA 1
ATOM 757 C C . THR A 1 97 ? 7.804 3.767 12.914 1.00 88.25 97 THR A C 1
ATOM 759 O O . THR A 1 97 ? 7.895 4.675 13.740 1.00 88.25 97 THR A O 1
ATOM 762 N N . VAL A 1 98 ? 7.027 3.841 11.836 1.00 92.06 98 VAL A N 1
ATOM 763 C CA . VAL A 1 98 ? 6.221 5.020 11.472 1.00 92.06 98 VAL A CA 1
ATOM 764 C C . VAL A 1 98 ? 4.760 4.906 11.923 1.00 92.06 98 VAL A C 1
ATOM 766 O O . VAL A 1 98 ? 4.054 5.910 11.992 1.00 92.06 98 VAL A O 1
ATOM 769 N N . GLY A 1 99 ? 4.319 3.700 12.273 1.00 94.81 99 GLY A N 1
ATOM 770 C CA . GLY A 1 99 ? 2.980 3.393 12.757 1.00 94.81 99 GLY A CA 1
ATOM 771 C C . GLY A 1 99 ? 2.999 2.175 13.669 1.00 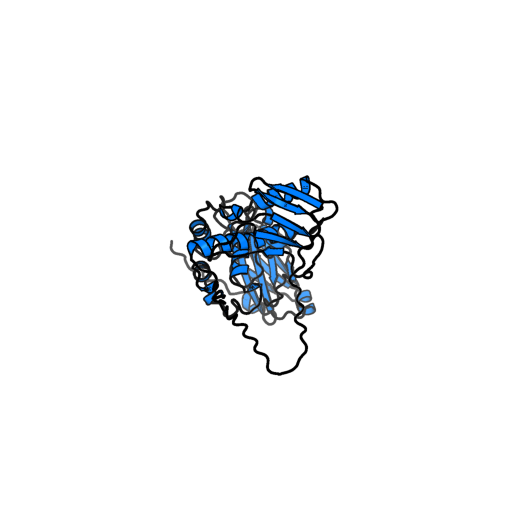94.81 99 GLY A C 1
ATOM 772 O O . GLY A 1 99 ? 3.990 1.442 13.718 1.00 94.81 99 GLY A O 1
ATOM 773 N N . MET A 1 100 ? 1.943 2.023 14.462 1.00 96.00 100 MET A N 1
ATOM 774 C CA . MET A 1 100 ? 1.703 0.824 15.252 1.00 96.00 100 MET A CA 1
ATOM 775 C C . MET A 1 100 ? 0.235 0.729 15.662 1.00 96.00 100 MET A C 1
ATOM 777 O O . MET A 1 100 ? -0.311 1.607 16.338 1.00 96.00 100 MET A O 1
ATOM 781 N N . TRP A 1 101 ? -0.385 -0.391 15.328 1.00 96.38 101 TRP A N 1
ATOM 782 C CA . TRP A 1 101 ? -1.677 -0.786 15.859 1.00 96.38 101 TRP A CA 1
ATOM 783 C C . TRP A 1 101 ? -1.561 -1.456 17.240 1.00 96.38 101 TRP A C 1
ATOM 785 O O . TRP A 1 101 ? -0.730 -2.332 17.479 1.00 96.38 101 TRP A O 1
ATOM 795 N N . HIS A 1 102 ? -2.447 -1.076 18.165 1.00 95.06 102 HIS A N 1
ATOM 796 C CA . HIS A 1 102 ? -2.483 -1.595 19.532 1.00 95.06 102 HIS A CA 1
ATOM 797 C C . HIS A 1 102 ? -3.671 -2.522 19.772 1.00 95.06 102 HIS A C 1
ATOM 799 O O . HIS A 1 102 ? -4.735 -2.104 20.244 1.00 95.06 102 HIS A O 1
ATOM 805 N N . GLY A 1 103 ? -3.457 -3.807 19.494 1.00 89.12 103 GLY A N 1
ATOM 806 C CA . GLY A 1 103 ? -4.382 -4.894 19.796 1.00 89.12 103 GLY A CA 1
ATOM 807 C C . GLY A 1 103 ? -4.450 -5.289 21.269 1.00 89.12 103 GLY A C 1
ATOM 808 O O . GLY A 1 103 ? -3.522 -5.087 22.045 1.00 89.12 103 GLY A O 1
ATOM 809 N N . GLU A 1 104 ? -5.574 -5.881 21.655 1.00 89.44 104 GLU A N 1
ATOM 810 C CA . GLU A 1 104 ? -5.736 -6.658 22.887 1.00 89.44 104 GLU A CA 1
ATOM 811 C C . GLU A 1 104 ? -6.924 -7.586 22.689 1.00 89.44 104 GLU A C 1
ATOM 813 O O . GLU A 1 104 ? -7.892 -7.234 22.006 1.00 89.44 104 GLU A O 1
ATOM 818 N N . TRP A 1 105 ? -6.856 -8.752 23.318 1.00 86.31 105 TRP A N 1
ATOM 819 C CA . TRP A 1 105 ? -7.865 -9.785 23.192 1.00 86.31 105 TRP A CA 1
ATOM 820 C C . TRP A 1 105 ? -8.487 -10.095 24.543 1.00 86.31 105 TRP A C 1
ATOM 822 O O . TRP A 1 105 ? -7.801 -10.254 25.552 1.00 86.31 105 TRP A O 1
ATOM 832 N N . PHE A 1 106 ? -9.805 -10.245 24.548 1.00 83.19 106 PHE A N 1
ATOM 833 C CA . PHE A 1 106 ? -10.561 -10.773 25.667 1.00 83.19 106 PHE A CA 1
ATOM 834 C C . PHE A 1 106 ? -11.426 -11.928 25.174 1.00 83.19 106 PHE A C 1
ATOM 836 O O . PHE A 1 106 ? -12.353 -11.721 24.395 1.00 83.19 106 PHE A O 1
ATOM 843 N N . ARG A 1 107 ? -11.136 -13.146 25.654 1.00 82.38 107 ARG A N 1
ATOM 844 C CA . ARG A 1 107 ? -11.827 -14.382 25.234 1.00 82.38 107 ARG A CA 1
ATOM 845 C C . ARG A 1 107 ? -11.809 -14.564 23.711 1.00 82.38 107 ARG A C 1
ATOM 847 O O . ARG A 1 107 ? -12.860 -14.713 23.096 1.00 82.38 107 ARG A O 1
ATOM 854 N N . ASP A 1 108 ? -10.611 -14.483 23.136 1.00 78.81 108 ASP A N 1
ATOM 855 C CA . ASP A 1 108 ? -10.342 -14.691 21.704 1.00 78.81 108 ASP A CA 1
ATOM 856 C C . ASP A 1 108 ? -11.039 -13.685 20.769 1.00 78.81 108 ASP A C 1
ATOM 858 O O . ASP A 1 108 ? -11.095 -13.866 19.557 1.00 78.81 108 ASP A O 1
ATOM 862 N N . GLN A 1 109 ? -11.545 -12.581 21.326 1.00 82.50 109 GLN A N 1
ATOM 863 C CA . GLN A 1 109 ? -12.137 -11.470 20.589 1.00 82.50 109 GLN A CA 1
ATOM 864 C C . GLN A 1 109 ? -11.356 -10.194 20.859 1.00 82.50 109 GLN A C 1
ATOM 866 O O . GLN A 1 109 ? -10.865 -9.981 21.968 1.00 82.50 109 GLN A O 1
ATOM 871 N N . ILE A 1 110 ? -11.284 -9.319 19.863 1.00 88.62 110 ILE A N 1
ATOM 872 C CA . ILE A 1 110 ? -10.691 -7.994 20.017 1.00 88.62 110 ILE A CA 1
ATOM 873 C C . ILE A 1 110 ? -11.426 -7.200 21.105 1.00 88.62 110 ILE A C 1
ATOM 875 O O . ILE A 1 110 ? -12.654 -7.094 21.119 1.00 88.62 110 ILE A O 1
ATOM 879 N N . ALA A 1 111 ? -10.670 -6.677 22.065 1.00 91.62 111 ALA A N 1
ATOM 880 C CA . ALA A 1 111 ? -11.211 -5.876 23.151 1.00 91.62 111 ALA A CA 1
ATOM 881 C C . ALA A 1 111 ? -11.561 -4.467 22.643 1.00 91.62 111 ALA A C 1
ATOM 883 O O . ALA A 1 111 ? -10.841 -3.926 21.803 1.00 91.62 111 ALA A O 1
ATOM 884 N N . PRO A 1 112 ? -12.621 -3.816 23.155 1.00 93.88 112 PRO A N 1
ATOM 885 C CA . PRO A 1 112 ? -12.885 -2.419 22.822 1.00 93.88 112 PRO A CA 1
ATOM 886 C C . PRO A 1 112 ? -11.730 -1.519 23.284 1.00 93.88 112 PRO A C 1
ATOM 888 O O . PRO A 1 112 ? -10.924 -1.898 24.142 1.00 93.88 112 PRO A O 1
ATOM 891 N N . GLY A 1 113 ? -11.659 -0.308 22.734 1.00 95.56 113 GLY A N 1
ATOM 892 C CA . GLY A 1 113 ? -10.646 0.666 23.140 1.00 95.56 113 GLY A CA 1
ATOM 893 C C . GLY A 1 113 ? -9.284 0.469 22.480 1.00 95.56 113 GLY A C 1
ATOM 894 O O . GLY A 1 113 ? -8.295 0.975 23.002 1.00 95.56 113 GLY A O 1
ATOM 895 N N . ARG A 1 114 ? -9.217 -0.249 21.350 1.00 96.75 114 ARG A N 1
ATOM 896 C CA . ARG A 1 114 ? -7.984 -0.338 20.557 1.00 96.75 114 ARG A CA 1
ATOM 897 C C . ARG A 1 114 ? -7.647 1.027 19.983 1.00 96.75 114 ARG A C 1
ATOM 899 O O . ARG A 1 114 ? -8.505 1.917 19.935 1.00 96.75 114 ARG A O 1
ATOM 906 N N . TYR A 1 115 ? -6.410 1.203 19.561 1.00 98.12 115 TYR A N 1
ATOM 907 C CA . TYR A 1 115 ? -5.953 2.467 19.006 1.00 98.12 115 TYR A CA 1
ATOM 908 C C . TYR A 1 115 ? -4.772 2.261 18.065 1.00 98.12 115 TYR A C 1
ATOM 910 O O . TYR A 1 115 ? -4.202 1.171 18.003 1.00 98.12 115 TYR A O 1
ATOM 918 N N . ILE A 1 116 ? -4.454 3.305 17.311 1.00 98.50 116 ILE A N 1
ATOM 919 C CA . ILE A 1 116 ? -3.315 3.359 16.395 1.00 98.50 116 ILE A CA 1
ATOM 920 C C . ILE A 1 116 ? -2.444 4.537 16.815 1.00 98.50 116 ILE A C 1
ATOM 922 O O . ILE A 1 116 ? -2.965 5.627 17.051 1.00 98.50 116 ILE A O 1
ATOM 926 N N . ASP A 1 117 ? -1.137 4.327 16.866 1.00 97.38 117 ASP A N 1
ATOM 927 C CA . ASP A 1 117 ? -0.155 5.391 17.018 1.00 97.38 117 ASP A CA 1
ATOM 928 C C . ASP A 1 117 ? 0.545 5.616 15.674 1.00 97.38 117 ASP A C 1
ATOM 930 O O . ASP A 1 117 ? 1.024 4.668 15.057 1.00 97.38 117 ASP A O 1
ATOM 934 N N . LEU A 1 118 ? 0.609 6.868 15.220 1.00 96.62 118 LEU A N 1
ATOM 935 C CA . LEU A 1 118 ? 1.394 7.290 14.060 1.00 96.62 118 LEU A CA 1
ATOM 936 C C . LEU A 1 118 ? 2.543 8.179 14.529 1.00 96.62 118 LEU A C 1
ATOM 938 O O . LEU A 1 118 ? 2.331 9.124 15.294 1.00 96.62 118 LEU A O 1
ATOM 942 N N . PHE A 1 119 ? 3.748 7.889 14.054 1.00 94.50 119 PHE A N 1
ATOM 943 C CA . PHE A 1 119 ? 4.988 8.532 14.481 1.00 94.50 119 PHE A CA 1
ATOM 944 C C . PHE A 1 119 ? 5.587 9.389 13.363 1.00 94.50 119 PHE A C 1
ATOM 946 O O . PHE A 1 119 ? 5.384 9.130 12.175 1.00 94.50 119 PHE A O 1
ATOM 953 N N . GLY A 1 120 ? 6.332 10.429 13.740 1.00 91.50 120 GLY A N 1
ATOM 954 C CA . GLY A 1 120 ? 6.949 11.350 12.787 1.00 91.50 120 GLY A CA 1
ATOM 955 C C . GLY A 1 120 ? 5.959 12.173 11.962 1.00 91.50 120 GLY A C 1
ATOM 956 O O . GLY A 1 120 ? 6.238 12.496 10.806 1.00 91.50 120 GLY A O 1
ATOM 957 N N . VAL A 1 121 ? 4.781 12.462 12.508 1.00 90.00 121 VAL A N 1
ATOM 958 C CA . VAL A 1 121 ? 3.700 13.196 11.843 1.00 90.00 121 VAL A CA 1
ATOM 959 C C . VAL A 1 121 ? 3.969 14.708 11.884 1.00 90.00 121 VAL A C 1
ATOM 961 O O . VAL A 1 121 ? 4.256 15.271 12.936 1.00 90.00 121 VAL A O 1
ATOM 964 N N . GLY A 1 122 ? 3.848 15.396 10.748 1.00 82.19 122 GLY A N 1
ATOM 965 C CA . GLY A 1 122 ? 4.106 16.835 10.628 1.00 82.19 122 GLY A CA 1
ATOM 966 C C . GLY A 1 122 ? 3.887 17.336 9.202 1.00 82.19 122 GLY A C 1
ATOM 967 O O . GLY A 1 122 ? 3.512 16.549 8.329 1.00 82.19 122 GLY A O 1
ATOM 968 N N . ASP A 1 123 ? 4.082 18.637 8.972 1.00 62.09 123 ASP A N 1
ATOM 969 C CA . ASP A 1 123 ? 4.040 19.192 7.615 1.00 62.09 123 ASP A CA 1
ATOM 970 C C . ASP A 1 123 ? 5.146 18.513 6.795 1.00 62.09 123 ASP A C 1
ATOM 972 O O . ASP A 1 123 ? 6.314 18.554 7.170 1.00 62.09 123 ASP A O 1
ATOM 976 N N . ASP A 1 124 ? 4.747 17.832 5.721 1.00 66.44 124 ASP A N 1
ATOM 977 C CA . ASP A 1 124 ? 5.593 17.109 4.760 1.00 66.44 124 ASP A CA 1
ATOM 978 C C . ASP A 1 124 ? 5.921 15.630 5.037 1.00 66.44 124 ASP A C 1
ATOM 980 O O . ASP A 1 124 ? 6.759 15.080 4.325 1.00 66.44 124 ASP A O 1
ATOM 984 N N . ASN A 1 125 ? 5.262 14.923 5.967 1.00 78.38 125 ASN A N 1
ATOM 985 C CA . ASN A 1 125 ? 5.347 13.450 5.973 1.00 78.38 125 ASN A CA 1
ATOM 986 C C . ASN A 1 125 ? 4.301 12.843 5.003 1.00 78.38 125 ASN A C 1
ATOM 988 O O . ASN A 1 125 ? 3.125 12.746 5.367 1.00 78.38 125 ASN A O 1
ATOM 992 N N . PRO A 1 126 ? 4.680 12.400 3.783 1.00 72.44 126 PRO A N 1
ATOM 993 C CA . PRO A 1 126 ? 3.724 11.876 2.806 1.00 72.44 126 PRO A CA 1
ATOM 994 C C . PRO A 1 126 ? 3.219 10.468 3.151 1.00 72.44 126 PRO A C 1
ATOM 996 O O . PRO A 1 126 ? 2.298 9.980 2.500 1.00 72.44 126 PRO A O 1
ATOM 999 N N . TYR A 1 127 ? 3.820 9.795 4.135 1.00 83.19 127 TYR A N 1
ATOM 1000 C CA . TYR A 1 127 ? 3.545 8.392 4.442 1.00 83.19 127 TYR A CA 1
ATOM 1001 C C . TYR A 1 127 ? 2.379 8.209 5.412 1.00 83.19 127 TYR A C 1
ATOM 1003 O O . TYR A 1 127 ? 1.788 7.136 5.432 1.00 83.19 127 TYR A O 1
ATOM 1011 N N . VAL A 1 128 ? 1.996 9.258 6.153 1.00 89.56 128 VAL A N 1
ATOM 1012 C CA . VAL A 1 128 ? 1.004 9.200 7.246 1.00 89.56 128 VAL A CA 1
ATOM 1013 C C . VAL A 1 128 ? -0.283 8.489 6.833 1.00 89.56 128 VAL A C 1
ATOM 1015 O O . VAL A 1 128 ? -0.792 7.661 7.579 1.00 89.56 128 VAL A O 1
ATOM 1018 N N . LEU A 1 129 ? -0.804 8.784 5.642 1.00 91.69 129 LEU A N 1
ATOM 1019 C CA . LEU A 1 129 ? -2.062 8.205 5.169 1.00 91.69 129 LEU A CA 1
ATOM 1020 C C . LEU A 1 129 ? -1.923 6.733 4.764 1.00 91.69 129 LEU A C 1
ATOM 1022 O O . LEU A 1 129 ? -2.819 5.943 5.054 1.00 91.69 129 LEU A O 1
ATOM 1026 N N . ASN A 1 130 ? -0.808 6.366 4.124 1.00 93.88 130 ASN A N 1
ATOM 1027 C CA . ASN A 1 130 ? -0.535 4.978 3.756 1.00 93.88 130 ASN A CA 1
ATOM 1028 C C . ASN A 1 130 ? -0.324 4.127 5.013 1.00 93.88 130 ASN A C 1
ATOM 1030 O O . ASN A 1 130 ? -0.979 3.106 5.184 1.00 93.88 130 ASN A O 1
ATOM 1034 N N . THR A 1 131 ? 0.505 4.614 5.940 1.00 95.31 131 THR A N 1
ATOM 1035 C CA . THR A 1 131 ? 0.716 3.988 7.246 1.00 95.31 131 THR A CA 1
ATOM 1036 C C . THR A 1 131 ? -0.596 3.860 8.011 1.00 95.31 131 THR A C 1
ATOM 1038 O O . THR A 1 131 ? -0.896 2.795 8.526 1.00 95.31 131 THR A O 1
ATOM 1041 N N . LEU A 1 132 ? -1.438 4.895 8.044 1.00 97.06 132 LEU A N 1
ATOM 1042 C CA . LEU A 1 132 ? -2.733 4.801 8.715 1.00 97.06 132 LEU A CA 1
ATOM 1043 C C . LEU A 1 132 ? -3.642 3.728 8.098 1.00 97.06 132 LEU A C 1
ATOM 1045 O O . LEU A 1 132 ? -4.314 3.008 8.833 1.00 97.06 132 LEU A O 1
ATOM 1049 N N . SER A 1 133 ? -3.674 3.621 6.768 1.00 97.12 133 SER A N 1
ATOM 1050 C CA . SER A 1 133 ? -4.434 2.570 6.083 1.00 97.12 133 SER A CA 1
ATOM 1051 C C . SER A 1 133 ? -3.892 1.179 6.429 1.00 97.12 133 SER A C 1
ATOM 1053 O O . SER A 1 133 ? -4.684 0.290 6.728 1.00 97.12 133 SER A O 1
ATOM 1055 N N . HIS A 1 134 ? -2.566 1.023 6.491 1.00 97.56 134 HIS A N 1
ATOM 1056 C CA . HIS A 1 134 ? -1.882 -0.209 6.901 1.00 97.56 134 HIS A CA 1
ATOM 1057 C C . HIS A 1 134 ? -2.216 -0.618 8.339 1.00 97.56 134 HIS A C 1
ATOM 1059 O O . HIS A 1 134 ? -2.722 -1.712 8.578 1.00 97.56 134 HIS A O 1
ATOM 1065 N N . GLU A 1 135 ? -2.039 0.289 9.303 1.00 98.12 135 GLU A N 1
ATOM 1066 C CA . GLU A 1 135 ? -2.360 0.018 10.711 1.00 98.12 135 GLU A CA 1
ATOM 1067 C C . GLU A 1 135 ? -3.857 -0.257 10.922 1.00 98.12 135 GLU A C 1
ATOM 1069 O O . GLU A 1 135 ? -4.258 -1.017 11.808 1.00 98.12 135 GLU A O 1
ATOM 1074 N N . TYR A 1 136 ? -4.718 0.347 10.100 1.00 98.25 136 TYR A N 1
ATOM 1075 C CA . TYR A 1 136 ? -6.135 0.005 10.090 1.00 98.25 136 TYR A CA 1
ATOM 1076 C C . TYR A 1 136 ? -6.406 -1.357 9.437 1.00 98.25 136 TYR A C 1
ATOM 1078 O O . TYR A 1 136 ? -7.296 -2.075 9.890 1.00 98.25 136 TYR A O 1
ATOM 1086 N N . GLY A 1 137 ? -5.621 -1.753 8.436 1.00 97.50 137 GLY A N 1
ATOM 1087 C CA . GLY A 1 137 ? -5.640 -3.093 7.855 1.00 97.50 137 GLY A CA 1
ATOM 1088 C C . GLY A 1 137 ? -5.408 -4.168 8.909 1.00 97.50 137 GLY A C 1
ATOM 1089 O O . GLY A 1 137 ? -6.208 -5.098 9.009 1.00 97.50 137 GLY A O 1
ATOM 1090 N N . HIS A 1 138 ? -4.425 -3.974 9.796 1.00 96.50 138 HIS A N 1
ATOM 1091 C CA . HIS A 1 138 ? -4.260 -4.815 10.988 1.00 96.50 138 HIS A CA 1
ATOM 1092 C C . HIS A 1 138 ? -5.555 -4.899 11.796 1.00 96.50 138 HIS A C 1
ATOM 1094 O O . HIS A 1 138 ? -6.075 -5.991 12.035 1.00 96.50 138 HIS A O 1
ATOM 1100 N N . HIS A 1 139 ? -6.132 -3.756 12.173 1.00 96.69 139 HIS A N 1
ATOM 1101 C CA . HIS A 1 139 ? -7.379 -3.719 12.941 1.00 96.69 139 HIS A CA 1
ATOM 1102 C C . HIS A 1 139 ? -8.520 -4.512 12.280 1.00 96.69 139 HIS A C 1
ATOM 1104 O O . HIS A 1 139 ? -9.198 -5.296 12.952 1.00 96.69 139 HIS A O 1
ATOM 1110 N N . PHE A 1 140 ? -8.705 -4.327 10.972 1.00 96.19 140 PHE A N 1
ATOM 1111 C CA . PHE A 1 140 ? -9.694 -5.030 10.163 1.00 96.19 140 PHE A CA 1
ATOM 1112 C C . PHE A 1 140 ? -9.472 -6.544 10.189 1.00 96.19 140 PHE A C 1
ATOM 1114 O O . PHE A 1 140 ? -10.391 -7.310 10.493 1.00 96.19 140 PHE A O 1
ATOM 1121 N N . LEU A 1 141 ? -8.245 -6.985 9.921 1.00 93.81 141 LEU A N 1
ATOM 1122 C CA . LEU A 1 141 ? -7.899 -8.400 9.826 1.00 93.81 141 LEU A CA 1
ATOM 1123 C C . LEU A 1 141 ? -8.049 -9.102 11.166 1.00 93.81 141 LEU A C 1
ATOM 1125 O O . LEU A 1 141 ? -8.713 -10.134 11.245 1.00 93.81 141 LEU A O 1
ATOM 1129 N N . TYR A 1 142 ? -7.518 -8.511 12.237 1.00 91.44 142 TYR A N 1
ATOM 1130 C CA . TYR A 1 142 ? -7.659 -9.058 13.583 1.00 91.44 142 TYR A CA 1
ATOM 1131 C C . TYR A 1 142 ? -9.120 -9.119 14.035 1.00 91.44 142 TYR A C 1
ATOM 1133 O O . TYR A 1 142 ? -9.479 -9.990 14.828 1.00 91.44 142 TYR A O 1
ATOM 1141 N N . TYR A 1 143 ? -9.990 -8.228 13.560 1.00 92.94 143 TYR A N 1
ATOM 1142 C CA . TYR A 1 143 ? -11.416 -8.363 13.825 1.00 92.94 143 TYR A CA 1
ATOM 1143 C C . TYR A 1 143 ? -12.007 -9.548 13.057 1.00 92.94 143 TYR A C 1
ATOM 1145 O O . TYR A 1 143 ? -12.585 -10.454 13.663 1.00 92.94 143 TYR A O 1
ATOM 1153 N N . TYR A 1 144 ? -11.874 -9.558 11.730 1.00 92.94 144 TYR A N 1
ATOM 1154 C CA . TYR A 1 144 ? -12.616 -10.495 10.896 1.00 92.94 144 TYR A CA 1
ATOM 1155 C C . TYR A 1 144 ? -12.026 -11.905 10.861 1.00 92.94 144 TYR A C 1
ATOM 1157 O O . TYR A 1 144 ? -12.801 -12.856 10.961 1.00 92.94 144 TYR A O 1
ATOM 1165 N N . LEU A 1 145 ? -10.702 -12.071 10.788 1.00 87.94 145 LEU A N 1
ATOM 1166 C CA . LEU A 1 145 ? -10.067 -13.396 10.809 1.00 87.94 145 LEU A CA 1
ATOM 1167 C C . LEU A 1 145 ? -10.354 -14.107 12.133 1.00 87.94 145 LEU A C 1
ATOM 1169 O O . LEU A 1 145 ? -10.848 -15.233 12.139 1.00 87.94 145 LEU A O 1
ATOM 1173 N N . ASN A 1 146 ? -10.182 -13.418 13.262 1.00 85.12 146 ASN A N 1
ATOM 1174 C CA . ASN A 1 146 ? -10.464 -14.010 14.570 1.00 85.12 146 ASN A CA 1
ATOM 1175 C C . ASN A 1 146 ? -11.960 -14.334 14.717 1.00 85.12 146 ASN A C 1
ATOM 1177 O O . ASN A 1 146 ? -12.327 -15.411 15.184 1.00 85.12 146 ASN A O 1
ATOM 1181 N N . LYS A 1 147 ? -12.846 -13.427 14.276 1.00 84.50 147 LYS A N 1
ATOM 1182 C CA . LYS A 1 147 ? -14.303 -13.611 14.372 1.00 84.50 147 LYS A CA 1
ATOM 1183 C C . LYS A 1 147 ? -14.829 -14.740 13.484 1.00 84.50 147 LYS A C 1
ATOM 1185 O O . LYS A 1 147 ? -15.784 -15.409 13.880 1.00 84.50 147 LYS A O 1
ATOM 1190 N N . LYS A 1 148 ? -14.292 -14.903 12.274 1.00 83.12 148 LYS A N 1
ATOM 1191 C CA . LYS A 1 148 ? -14.832 -15.820 11.256 1.00 83.12 148 LYS A CA 1
ATOM 1192 C C . LYS A 1 148 ? -14.095 -17.146 11.195 1.00 83.12 148 LYS A C 1
ATOM 1194 O O . LYS A 1 148 ? -14.745 -18.168 10.998 1.00 83.12 148 LYS A O 1
ATOM 1199 N N . GLU A 1 149 ? -12.784 -17.131 11.387 1.00 84.62 149 GLU A N 1
ATOM 1200 C CA . GLU A 1 149 ? -11.941 -18.322 11.263 1.00 84.62 149 GLU A CA 1
ATOM 1201 C C . GLU A 1 149 ? -11.538 -18.900 12.621 1.00 84.62 149 GLU A C 1
ATOM 1203 O O . GLU A 1 149 ? -11.114 -20.049 12.696 1.00 84.62 149 GLU A O 1
ATOM 1208 N N . GLY A 1 150 ? -11.703 -18.145 13.714 1.00 81.81 150 GLY A N 1
ATOM 1209 C CA . GLY A 1 150 ? -11.320 -18.603 15.053 1.00 81.81 150 GLY A CA 1
ATOM 1210 C C . GLY A 1 150 ? -9.808 -18.767 15.222 1.00 81.81 150 GLY A C 1
ATOM 1211 O O . GLY A 1 150 ? -9.359 -19.508 16.095 1.00 81.81 150 GLY A O 1
ATOM 1212 N N . ILE A 1 151 ? -9.025 -18.102 14.375 1.00 76.88 151 ILE A N 1
ATOM 1213 C CA . ILE A 1 151 ? -7.565 -18.112 14.415 1.00 76.88 151 ILE A CA 1
ATOM 1214 C C . ILE A 1 151 ? -7.124 -17.013 15.363 1.00 76.88 151 ILE A C 1
ATOM 1216 O O . ILE A 1 151 ? -7.593 -15.894 15.244 1.00 76.88 151 ILE A O 1
ATOM 1220 N N . SER A 1 152 ? -6.241 -17.317 16.311 1.00 70.19 152 SER A N 1
ATOM 1221 C CA . SER A 1 152 ? -5.676 -16.294 17.201 1.00 70.19 152 SER A CA 1
ATOM 1222 C C . SER A 1 152 ? -4.150 -16.235 17.162 1.00 70.19 152 SER A C 1
ATOM 1224 O O . SER A 1 152 ? -3.582 -15.205 17.510 1.00 70.19 152 SER A O 1
ATOM 1226 N N . ASN A 1 153 ? -3.481 -17.325 16.754 1.00 71.31 153 ASN A N 1
ATOM 1227 C CA . ASN A 1 153 ? -2.040 -17.495 16.984 1.00 71.31 153 ASN A CA 1
ATOM 1228 C C . ASN A 1 153 ? -1.236 -17.974 15.763 1.00 71.31 153 ASN A C 1
ATOM 1230 O O . ASN A 1 153 ? -0.017 -17.858 15.793 1.00 71.31 153 ASN A O 1
ATOM 1234 N N . ASN A 1 154 ? -1.870 -18.542 14.730 1.00 84.38 154 ASN A N 1
ATOM 1235 C CA . ASN A 1 154 ? -1.170 -19.025 13.535 1.00 84.38 154 ASN A CA 1
ATOM 1236 C C . ASN A 1 154 ? -1.916 -18.601 12.268 1.00 84.38 154 ASN A C 1
ATOM 1238 O O . ASN A 1 154 ? -2.858 -19.263 11.835 1.00 84.38 154 ASN A O 1
ATOM 1242 N N . TYR A 1 155 ? -1.497 -17.483 11.682 1.00 86.19 155 TYR A N 1
ATOM 1243 C CA . TYR A 1 155 ? -2.130 -16.934 10.485 1.00 86.19 155 TYR A CA 1
ATOM 1244 C C . TYR A 1 155 ? -1.893 -17.791 9.242 1.00 86.19 155 TYR A C 1
ATOM 1246 O O . TYR A 1 155 ? -2.698 -17.727 8.318 1.00 86.19 155 TYR A O 1
ATOM 1254 N N . LEU A 1 156 ? -0.878 -18.658 9.228 1.00 91.62 156 LEU A N 1
ATOM 1255 C CA . LEU A 1 156 ? -0.632 -19.569 8.106 1.00 91.62 156 LEU A CA 1
ATOM 1256 C C . LEU A 1 156 ? -1.688 -20.677 7.972 1.00 91.62 156 LEU A C 1
ATOM 1258 O O . LEU A 1 156 ? -1.807 -21.282 6.904 1.00 91.62 156 LEU A O 1
ATOM 1262 N N . ASP A 1 157 ? -2.493 -20.905 9.015 1.00 90.81 157 ASP A N 1
ATOM 1263 C CA . ASP A 1 157 ? -3.616 -21.851 8.978 1.00 90.81 157 ASP A CA 1
ATOM 1264 C C . ASP A 1 157 ? -4.888 -21.247 8.337 1.00 90.81 157 ASP A C 1
ATOM 1266 O O . ASP A 1 157 ? -5.833 -21.984 8.018 1.00 90.81 157 ASP A O 1
ATOM 1270 N N . SER A 1 158 ? -4.910 -19.924 8.125 1.00 93.25 158 SER A N 1
ATOM 1271 C CA . SER A 1 158 ? -6.064 -19.178 7.600 1.00 93.25 158 SER A CA 1
ATOM 1272 C C . SER A 1 158 ? -6.432 -19.540 6.168 1.00 93.25 158 SER A C 1
ATOM 1274 O O . SER A 1 158 ? -5.597 -19.995 5.380 1.00 93.25 158 SER A O 1
ATOM 1276 N N . GLU A 1 159 ? -7.698 -19.322 5.800 1.00 94.75 159 GLU A N 1
ATOM 1277 C CA . GLU A 1 159 ? -8.092 -19.405 4.387 1.00 94.75 159 GLU A CA 1
ATOM 1278 C C . GLU A 1 159 ? -7.422 -18.295 3.572 1.00 94.75 159 GLU A C 1
ATOM 1280 O O . GLU A 1 159 ? -7.014 -18.536 2.436 1.00 94.75 159 GLU A O 1
ATOM 1285 N N . TYR A 1 160 ? -7.192 -17.129 4.183 1.00 95.81 160 TYR A N 1
ATOM 1286 C CA . TYR A 1 160 ? -6.357 -16.074 3.609 1.00 95.81 160 TYR A CA 1
ATOM 1287 C C . TYR A 1 160 ? -4.983 -16.603 3.157 1.00 95.81 160 TYR A C 1
ATOM 1289 O O . TYR A 1 160 ? -4.634 -16.492 1.980 1.00 95.81 160 TYR A O 1
ATOM 1297 N N . ALA A 1 161 ? -4.223 -17.238 4.056 1.00 95.75 161 ALA A N 1
ATOM 1298 C CA . ALA A 1 161 ? -2.883 -17.738 3.751 1.00 95.75 161 ALA A CA 1
ATOM 1299 C C . ALA A 1 161 ? -2.895 -18.824 2.664 1.00 95.75 161 ALA A C 1
ATOM 1301 O O . ALA A 1 161 ? -1.955 -18.916 1.870 1.00 95.75 161 ALA A O 1
ATOM 1302 N N . LYS A 1 162 ? -3.968 -19.623 2.589 1.00 96.31 162 LYS A N 1
ATOM 1303 C CA . LYS A 1 162 ? -4.174 -20.615 1.522 1.00 96.31 162 LYS A CA 1
ATOM 1304 C C . LYS A 1 162 ? -4.420 -19.952 0.168 1.00 96.31 162 LYS A C 1
ATOM 1306 O O . LYS A 1 162 ? -3.765 -20.329 -0.798 1.00 96.31 162 LYS A O 1
ATOM 1311 N N . ILE A 1 163 ? -5.310 -18.959 0.095 1.00 97.62 163 ILE A N 1
ATOM 1312 C CA . ILE A 1 163 ? -5.615 -18.217 -1.144 1.00 97.62 163 ILE A CA 1
ATOM 1313 C C . ILE A 1 163 ? -4.375 -17.476 -1.645 1.00 97.62 163 ILE A C 1
ATOM 1315 O O . ILE A 1 163 ? -4.051 -17.526 -2.830 1.00 97.62 163 ILE A O 1
ATOM 1319 N N . ARG A 1 164 ? -3.638 -16.848 -0.727 1.00 96.81 164 ARG A N 1
ATOM 1320 C CA . ARG A 1 164 ? -2.387 -16.141 -1.018 1.00 96.81 164 ARG A CA 1
ATOM 1321 C C . ARG A 1 164 ? -1.203 -17.087 -1.268 1.00 96.81 164 ARG A C 1
ATOM 1323 O O . ARG A 1 164 ? -0.131 -16.640 -1.668 1.00 96.81 164 ARG A O 1
ATOM 1330 N N . ASN A 1 165 ? -1.409 -18.394 -1.074 1.00 96.56 165 ASN A N 1
ATOM 1331 C CA . ASN A 1 165 ? -0.421 -19.460 -1.218 1.00 96.56 165 ASN A CA 1
ATOM 1332 C C . ASN A 1 165 ? 0.867 -19.200 -0.409 1.00 96.56 165 ASN A C 1
ATOM 1334 O O . ASN A 1 165 ? 1.969 -19.499 -0.865 1.00 96.56 165 ASN A O 1
ATOM 1338 N N . LEU A 1 166 ? 0.736 -18.636 0.799 1.00 95.94 166 LEU A N 1
ATOM 1339 C CA . LEU A 1 166 ? 1.884 -18.210 1.611 1.00 95.94 166 LEU A CA 1
ATOM 1340 C C . LEU A 1 166 ? 2.788 -19.380 2.014 1.00 95.94 166 LEU A C 1
ATOM 1342 O O . LEU A 1 166 ? 4.003 -19.237 2.032 1.00 95.94 166 LEU A O 1
ATOM 1346 N N . ASN A 1 167 ? 2.211 -20.566 2.227 1.00 94.00 167 ASN A N 1
ATOM 1347 C CA . ASN A 1 167 ? 2.954 -21.787 2.562 1.00 94.00 167 ASN A CA 1
ATOM 1348 C C . ASN A 1 167 ? 3.899 -22.278 1.443 1.00 94.00 167 ASN A C 1
ATOM 1350 O O . ASN A 1 167 ? 4.657 -23.223 1.655 1.00 94.00 167 ASN A O 1
ATOM 1354 N N . HIS A 1 168 ? 3.835 -21.691 0.242 1.00 94.94 168 HIS A N 1
ATOM 1355 C CA . HIS A 1 168 ? 4.778 -21.982 -0.837 1.00 94.94 168 HIS A CA 1
ATOM 1356 C C . HIS A 1 168 ? 6.123 -21.264 -0.667 1.00 94.94 168 HIS A C 1
ATOM 1358 O O . HIS A 1 168 ? 7.128 -21.737 -1.196 1.00 94.94 168 HIS A O 1
ATOM 1364 N N . TYR A 1 169 ? 6.143 -20.150 0.065 1.00 93.00 169 TYR A N 1
ATOM 1365 C CA . TYR A 1 169 ? 7.340 -19.350 0.293 1.00 93.00 169 TYR A CA 1
ATOM 1366 C C . TYR A 1 169 ? 8.037 -19.835 1.561 1.00 93.00 169 TYR A C 1
ATOM 1368 O O . TYR A 1 169 ? 7.424 -19.963 2.618 1.00 93.00 169 TYR A O 1
ATOM 1376 N N . THR A 1 170 ? 9.328 -20.132 1.453 1.00 92.56 170 THR A N 1
ATOM 1377 C CA . THR A 1 170 ? 10.133 -20.634 2.579 1.00 92.56 170 THR A CA 1
ATOM 1378 C C . THR A 1 170 ? 10.497 -19.549 3.588 1.00 92.56 170 THR A C 1
ATOM 1380 O O . THR A 1 170 ? 10.876 -19.852 4.715 1.00 92.56 170 THR A O 1
ATOM 1383 N N . GLU A 1 171 ? 10.391 -18.300 3.159 1.00 92.38 171 GLU A N 1
ATOM 1384 C CA . GLU A 1 171 ? 10.732 -17.081 3.870 1.00 92.38 171 GLU A CA 1
ATOM 1385 C C . GLU A 1 171 ? 9.599 -16.614 4.787 1.00 92.38 171 GLU A C 1
ATOM 1387 O O . GLU A 1 171 ? 9.838 -15.797 5.669 1.00 92.38 171 GLU A O 1
ATOM 1392 N N . ILE A 1 172 ? 8.379 -17.133 4.606 1.00 92.38 172 ILE A N 1
ATOM 1393 C CA . ILE A 1 172 ? 7.217 -16.696 5.377 1.00 92.38 172 ILE A CA 1
ATOM 1394 C C . ILE A 1 172 ? 7.447 -16.879 6.886 1.00 92.38 172 ILE A C 1
ATOM 1396 O O . ILE A 1 172 ? 7.913 -17.929 7.335 1.00 92.38 172 ILE A O 1
ATOM 1400 N N . ASP A 1 173 ? 7.129 -15.842 7.662 1.00 86.06 173 ASP A N 1
ATOM 1401 C CA . ASP A 1 173 ? 7.323 -15.767 9.114 1.00 86.06 173 ASP A CA 1
ATOM 1402 C C . ASP A 1 173 ? 8.763 -16.109 9.584 1.00 86.06 173 ASP A C 1
ATOM 1404 O O . ASP A 1 173 ? 8.970 -16.597 10.700 1.00 86.06 173 ASP A O 1
ATOM 1408 N N . ASN A 1 174 ? 9.790 -15.831 8.765 1.00 88.06 174 ASN A N 1
ATOM 1409 C CA . ASN A 1 174 ? 11.206 -16.033 9.121 1.00 88.06 174 ASN A CA 1
ATOM 1410 C C . ASN A 1 174 ? 11.746 -15.041 10.177 1.00 88.06 174 ASN A C 1
ATOM 1412 O O . ASN A 1 174 ? 12.857 -15.229 10.678 1.00 88.06 174 ASN A O 1
ATOM 1416 N N . GLY A 1 175 ? 10.961 -14.021 10.535 1.00 85.88 175 GLY A N 1
ATOM 1417 C CA . GLY A 1 175 ? 11.334 -12.929 11.439 1.00 85.88 175 GLY A CA 1
ATOM 1418 C C . GLY A 1 175 ? 11.418 -11.567 10.748 1.00 85.88 175 GLY A C 1
ATOM 1419 O O . GLY A 1 175 ? 11.303 -10.549 11.431 1.00 85.88 175 GLY A O 1
ATOM 1420 N N . ASP A 1 176 ? 11.536 -11.551 9.421 1.00 87.06 176 ASP A N 1
ATOM 1421 C CA . ASP A 1 176 ? 11.571 -10.344 8.604 1.00 87.06 176 ASP A CA 1
ATOM 1422 C C . ASP A 1 176 ? 10.153 -9.775 8.466 1.00 87.06 176 ASP A C 1
ATOM 1424 O O . ASP A 1 176 ? 9.198 -10.495 8.158 1.00 87.06 176 ASP A O 1
ATOM 1428 N N . HIS A 1 177 ? 10.012 -8.461 8.642 1.00 89.19 177 HIS A N 1
ATOM 1429 C CA . HIS A 1 177 ? 8.708 -7.791 8.649 1.00 89.19 177 HIS A CA 1
ATOM 1430 C C . HIS A 1 177 ? 7.910 -8.022 7.353 1.00 89.19 177 HIS A C 1
ATOM 1432 O O . HIS A 1 177 ? 6.760 -8.453 7.404 1.00 89.19 177 HIS A O 1
ATOM 1438 N N . CYS A 1 178 ? 8.549 -7.852 6.191 1.00 90.44 178 CYS A N 1
ATOM 1439 C CA . CYS A 1 178 ? 7.922 -8.036 4.879 1.00 90.44 178 CYS A CA 1
ATOM 1440 C C . CYS A 1 178 ? 7.459 -9.480 4.583 1.00 90.44 178 CYS A C 1
ATOM 1442 O O . CYS A 1 178 ? 6.670 -9.704 3.662 1.00 90.44 178 CYS A O 1
ATOM 1444 N N . TRP A 1 179 ? 7.942 -10.472 5.337 1.00 92.94 179 TRP A N 1
ATOM 1445 C CA . TRP A 1 179 ? 7.544 -11.877 5.213 1.00 92.94 179 TRP A CA 1
ATOM 1446 C C . TRP A 1 179 ? 6.553 -12.319 6.295 1.00 92.94 179 TRP A C 1
ATOM 1448 O O . TRP A 1 179 ? 6.151 -13.481 6.323 1.00 92.94 179 TRP A O 1
ATOM 1458 N N . SER A 1 180 ? 6.118 -11.405 7.160 1.00 93.12 180 SER A N 1
ATOM 1459 C CA . SER A 1 180 ? 5.072 -11.663 8.144 1.00 93.12 180 SER A CA 1
ATOM 1460 C C . SER A 1 180 ? 3.708 -11.795 7.468 1.00 93.12 180 SER A C 1
ATOM 1462 O O . SER A 1 180 ? 3.246 -10.874 6.788 1.00 93.12 180 SER A O 1
ATOM 1464 N N . ALA A 1 181 ? 3.012 -12.912 7.695 1.00 94.62 181 ALA A N 1
ATOM 1465 C CA . ALA A 1 181 ? 1.698 -13.155 7.091 1.00 94.62 181 ALA A CA 1
ATOM 1466 C C . ALA A 1 181 ? 0.666 -12.058 7.423 1.00 94.62 181 ALA A C 1
ATOM 1468 O O . ALA A 1 181 ? -0.187 -11.742 6.589 1.00 94.62 181 ALA A O 1
ATOM 1469 N N . VAL A 1 182 ? 0.744 -11.473 8.624 1.00 92.94 182 VAL A N 1
ATOM 1470 C CA . VAL A 1 182 ? -0.159 -10.392 9.054 1.00 92.94 182 VAL A CA 1
ATOM 1471 C C . VAL A 1 182 ? 0.190 -9.047 8.427 1.00 92.94 182 VAL A C 1
ATOM 1473 O O . VAL A 1 182 ? -0.722 -8.285 8.124 1.00 92.94 182 VAL A O 1
ATOM 1476 N N . GLU A 1 183 ? 1.472 -8.769 8.182 1.00 95.31 183 GLU A N 1
ATOM 1477 C CA . GLU A 1 183 ? 1.892 -7.536 7.503 1.00 95.31 183 GLU A CA 1
ATOM 1478 C C . GLU A 1 183 ? 1.485 -7.581 6.033 1.00 95.31 183 GLU A C 1
ATOM 1480 O O . GLU A 1 183 ? 0.821 -6.666 5.559 1.00 95.31 183 GLU A O 1
ATOM 1485 N N . ILE A 1 184 ? 1.740 -8.703 5.348 1.00 97.06 184 ILE A N 1
ATOM 1486 C CA . ILE A 1 184 ? 1.295 -8.915 3.960 1.00 97.06 184 ILE A CA 1
ATOM 1487 C C . ILE A 1 184 ? -0.225 -8.736 3.855 1.00 97.06 184 ILE A C 1
ATOM 1489 O O . ILE A 1 184 ? -0.724 -8.090 2.938 1.00 97.06 184 ILE A O 1
ATOM 1493 N N . ALA A 1 185 ? -0.979 -9.279 4.814 1.00 96.69 185 ALA A N 1
ATOM 1494 C CA . ALA A 1 185 ? -2.428 -9.132 4.832 1.00 96.69 185 ALA A CA 1
ATOM 1495 C C . ALA A 1 185 ? -2.864 -7.671 5.016 1.00 96.69 185 ALA A C 1
ATOM 1497 O O . ALA A 1 185 ? -3.838 -7.241 4.391 1.00 96.69 185 ALA A O 1
ATOM 1498 N N . ALA A 1 186 ? -2.182 -6.910 5.879 1.00 97.38 186 ALA A N 1
ATOM 1499 C CA . ALA A 1 186 ? -2.473 -5.496 6.094 1.00 97.38 186 ALA A CA 1
ATOM 1500 C C . ALA A 1 186 ? -2.195 -4.676 4.825 1.00 97.38 186 ALA A C 1
ATOM 1502 O O . ALA A 1 186 ? -3.004 -3.824 4.463 1.00 97.38 186 ALA A O 1
ATOM 1503 N N . GLU A 1 187 ? -1.139 -4.995 4.080 1.00 97.31 187 GLU A N 1
ATOM 1504 C CA . GLU A 1 187 ? -0.852 -4.379 2.779 1.00 97.31 187 GLU A CA 1
ATOM 1505 C C . GLU A 1 187 ? -1.873 -4.768 1.703 1.00 97.31 187 GLU A C 1
ATOM 1507 O O . GLU A 1 187 ? -2.301 -3.926 0.906 1.00 97.31 187 GLU A O 1
ATOM 1512 N N . ASP A 1 188 ? -2.329 -6.024 1.702 1.00 97.94 188 ASP A N 1
ATOM 1513 C CA . ASP A 1 188 ? -3.421 -6.470 0.837 1.00 97.94 188 ASP A CA 1
ATOM 1514 C C . ASP A 1 188 ? -4.716 -5.702 1.165 1.00 97.94 188 ASP A C 1
ATOM 1516 O O . ASP A 1 188 ? -5.429 -5.270 0.256 1.00 97.94 188 ASP A O 1
ATOM 1520 N N . TYR A 1 189 ? -4.998 -5.431 2.446 1.00 97.62 189 TYR A N 1
ATOM 1521 C CA . TYR A 1 189 ? -6.104 -4.553 2.836 1.00 97.62 189 TYR A CA 1
ATOM 1522 C C . TYR A 1 189 ? -5.950 -3.148 2.235 1.00 97.62 189 TYR A C 1
ATOM 1524 O O . TYR A 1 189 ? -6.920 -2.617 1.693 1.00 97.62 189 TYR A O 1
ATOM 1532 N N . VAL A 1 190 ? -4.756 -2.546 2.275 1.00 96.94 190 VAL A N 1
ATOM 1533 C CA . VAL A 1 190 ? -4.523 -1.217 1.681 1.00 96.94 190 VAL A CA 1
ATOM 1534 C C . VAL A 1 190 ? -4.858 -1.222 0.186 1.00 96.94 190 VAL A C 1
ATOM 1536 O O . VAL A 1 190 ? -5.577 -0.346 -0.296 1.00 96.94 190 VAL A O 1
ATOM 1539 N N . GLN A 1 191 ? -4.397 -2.230 -0.554 1.00 96.81 191 GLN A N 1
ATOM 1540 C CA . GLN A 1 191 ? -4.643 -2.350 -1.996 1.00 96.81 191 GLN A CA 1
ATOM 1541 C C . GLN A 1 191 ? -6.123 -2.575 -2.333 1.00 96.81 191 GLN A C 1
ATOM 1543 O O . GLN A 1 191 ? -6.673 -1.945 -3.243 1.00 96.81 191 GLN A O 1
ATOM 1548 N N . LEU A 1 192 ? -6.793 -3.458 -1.593 1.00 96.44 192 LEU A N 1
ATOM 1549 C CA . LEU A 1 192 ? -8.155 -3.878 -1.911 1.00 96.44 192 LEU A CA 1
ATOM 1550 C C . LEU A 1 192 ? -9.206 -2.923 -1.338 1.00 96.44 192 LEU A C 1
ATOM 1552 O O . LEU A 1 192 ? -10.231 -2.679 -1.971 1.00 96.44 192 LEU A O 1
ATOM 1556 N N . PHE A 1 193 ? -9.002 -2.434 -0.115 1.00 96.25 193 PHE A N 1
ATOM 1557 C CA . PHE A 1 193 ? -10.008 -1.777 0.732 1.00 96.25 193 PHE A CA 1
ATOM 1558 C C . PHE A 1 193 ? -9.555 -0.388 1.221 1.00 96.25 193 PHE A C 1
ATOM 1560 O O . PHE A 1 193 ? -10.364 0.345 1.799 1.00 96.25 193 PHE A O 1
ATOM 1567 N N . GLY A 1 194 ? -8.300 -0.002 0.974 1.00 95.19 194 GLY A N 1
ATOM 1568 C CA . GLY A 1 194 ? -7.757 1.305 1.329 1.00 95.19 194 GLY A CA 1
ATOM 1569 C C . GLY A 1 194 ? -8.364 2.468 0.541 1.00 95.19 194 GLY A C 1
ATOM 1570 O O . GLY A 1 194 ? -9.097 2.288 -0.436 1.00 95.19 194 GLY A O 1
ATOM 1571 N N . SER A 1 195 ? -8.059 3.690 0.984 1.00 93.88 195 SER A N 1
ATOM 1572 C CA . SER A 1 195 ? -8.568 4.909 0.348 1.00 93.88 195 SER A CA 1
ATOM 1573 C C . SER A 1 195 ? -8.071 5.058 -1.101 1.00 93.88 195 SER A C 1
ATOM 1575 O O . SER A 1 195 ? -6.869 4.936 -1.350 1.00 93.88 195 SER A O 1
ATOM 1577 N N . PRO A 1 196 ? -8.935 5.462 -2.052 1.00 92.00 196 PRO A N 1
ATOM 1578 C CA . PRO A 1 196 ? -8.512 5.742 -3.422 1.00 92.00 196 PRO A CA 1
ATOM 1579 C C . PRO A 1 196 ? -7.542 6.931 -3.531 1.00 92.00 196 PRO A C 1
ATOM 1581 O O . PRO A 1 196 ? -6.833 7.043 -4.525 1.00 92.00 196 PRO A O 1
ATOM 1584 N N . ASN A 1 197 ? -7.432 7.825 -2.532 1.00 93.38 197 ASN A N 1
ATOM 1585 C CA . ASN A 1 197 ? -6.459 8.929 -2.629 1.00 93.38 197 ASN A CA 1
ATOM 1586 C C . ASN A 1 197 ? -5.021 8.505 -2.325 1.00 93.38 197 ASN A C 1
ATOM 1588 O O . ASN A 1 197 ? -4.117 9.321 -2.522 1.00 93.38 197 ASN A O 1
ATOM 1592 N N . LEU A 1 198 ? -4.778 7.262 -1.894 1.00 92.88 198 LEU A N 1
ATOM 1593 C CA . LEU A 1 198 ? -3.415 6.741 -1.765 1.00 92.88 198 LEU A CA 1
ATOM 1594 C C . LEU A 1 198 ? -2.687 6.749 -3.115 1.00 92.88 198 LEU A C 1
ATOM 1596 O O . LEU A 1 198 ? -1.477 6.956 -3.154 1.00 92.88 198 LEU A O 1
ATOM 1600 N N . THR A 1 199 ? -3.424 6.693 -4.230 1.00 92.12 199 THR A N 1
ATOM 1601 C CA . THR A 1 199 ? -2.889 6.891 -5.586 1.00 92.12 199 THR A CA 1
ATOM 1602 C C . THR A 1 199 ? -2.193 8.235 -5.785 1.00 92.12 199 THR A C 1
ATOM 1604 O O . THR A 1 199 ? -1.400 8.371 -6.706 1.00 92.12 199 THR A O 1
ATOM 1607 N N . ARG A 1 200 ? -2.425 9.245 -4.936 1.00 91.00 200 ARG A N 1
ATOM 1608 C CA . ARG A 1 200 ? -1.734 10.547 -5.000 1.00 91.00 200 ARG A CA 1
ATOM 1609 C C . ARG A 1 200 ? -0.377 10.533 -4.297 1.00 91.00 200 ARG A C 1
ATOM 1611 O O . ARG A 1 200 ? 0.400 11.478 -4.440 1.00 91.00 200 ARG A O 1
ATOM 1618 N N . ILE A 1 201 ? -0.093 9.482 -3.534 1.00 89.69 201 ILE A N 1
ATOM 1619 C CA . ILE A 1 201 ? 1.133 9.321 -2.765 1.00 89.69 201 ILE A CA 1
ATOM 1620 C C . ILE A 1 201 ? 2.143 8.582 -3.638 1.00 89.69 201 ILE A C 1
ATOM 1622 O O . ILE A 1 201 ? 1.970 7.415 -3.975 1.00 89.69 201 ILE A O 1
ATOM 1626 N N . ARG A 1 202 ? 3.233 9.265 -4.002 1.00 88.75 202 ARG A N 1
ATOM 1627 C CA . ARG A 1 202 ? 4.256 8.708 -4.903 1.00 88.75 202 ARG A CA 1
ATOM 1628 C C . ARG A 1 202 ? 4.848 7.394 -4.403 1.00 88.75 202 ARG A C 1
ATOM 1630 O O . ARG A 1 202 ? 5.038 6.490 -5.200 1.00 88.75 202 ARG A O 1
ATOM 1637 N N . SER A 1 203 ? 5.131 7.278 -3.107 1.00 87.25 203 SER A N 1
ATOM 1638 C CA . SER A 1 203 ? 5.656 6.028 -2.552 1.00 87.25 203 SER A CA 1
ATOM 1639 C C . SER A 1 203 ? 4.683 4.872 -2.747 1.00 87.25 203 SER A C 1
ATOM 1641 O O . SER A 1 203 ? 5.109 3.818 -3.194 1.00 87.25 203 SER A O 1
ATOM 1643 N N . TYR A 1 204 ? 3.382 5.086 -2.546 1.00 92.19 204 TYR A N 1
ATOM 1644 C CA . TYR A 1 204 ? 2.371 4.065 -2.817 1.00 92.19 204 TYR A CA 1
ATOM 1645 C C . TYR A 1 204 ? 2.320 3.665 -4.302 1.00 92.19 204 TYR A C 1
ATOM 1647 O O . TYR A 1 204 ? 2.247 2.484 -4.618 1.00 92.19 204 TYR A O 1
ATOM 1655 N N . GLN A 1 205 ? 2.454 4.623 -5.229 1.00 92.19 205 GLN A N 1
ATOM 1656 C CA . GLN A 1 205 ? 2.524 4.322 -6.669 1.00 92.19 205 GLN A CA 1
ATOM 1657 C C . GLN A 1 205 ? 3.731 3.444 -7.052 1.00 92.19 205 GLN A C 1
ATOM 1659 O O . GLN A 1 205 ? 3.695 2.776 -8.086 1.00 92.19 205 GLN A O 1
ATOM 1664 N N . TYR A 1 206 ? 4.822 3.500 -6.285 1.00 90.12 206 TYR A N 1
ATOM 1665 C CA . TYR A 1 206 ? 6.081 2.801 -6.577 1.00 90.12 206 TYR A CA 1
ATOM 1666 C C . TYR A 1 206 ? 6.216 1.488 -5.803 1.00 90.12 206 TYR A C 1
ATOM 1668 O O . TYR A 1 206 ? 6.841 0.549 -6.292 1.00 90.12 206 TYR A O 1
ATOM 1676 N N . THR A 1 207 ? 5.644 1.439 -4.602 1.00 89.88 207 THR A N 1
ATOM 1677 C CA . THR A 1 207 ? 5.664 0.307 -3.672 1.00 89.88 207 THR A CA 1
ATOM 1678 C C . THR A 1 207 ? 4.303 0.202 -2.973 1.00 89.88 207 THR A C 1
ATOM 1680 O O . THR A 1 207 ? 4.164 0.667 -1.839 1.00 89.88 207 THR A O 1
ATOM 1683 N N . PRO A 1 208 ? 3.280 -0.380 -3.631 1.00 92.94 208 PRO A N 1
ATOM 1684 C CA . PRO A 1 208 ? 1.972 -0.614 -3.011 1.00 92.94 208 PRO A CA 1
ATOM 1685 C C . PRO A 1 208 ? 2.016 -1.599 -1.834 1.00 92.94 208 PRO A C 1
ATOM 1687 O O . PRO A 1 208 ? 1.072 -1.654 -1.054 1.00 92.94 208 PRO A O 1
ATOM 1690 N N . GLN A 1 209 ? 3.097 -2.377 -1.744 1.00 92.50 209 GLN A N 1
ATOM 1691 C CA . GLN A 1 209 ? 3.414 -3.332 -0.687 1.00 92.50 209 GLN A CA 1
ATOM 1692 C C . GLN A 1 209 ? 4.939 -3.371 -0.493 1.00 92.50 209 GLN A C 1
ATOM 1694 O O . GLN A 1 209 ? 5.689 -3.096 -1.440 1.00 92.50 209 GLN A O 1
ATOM 1699 N N . GLU A 1 210 ? 5.392 -3.708 0.707 1.00 89.88 210 GLU A N 1
ATOM 1700 C CA . GLU A 1 210 ? 6.789 -3.821 1.120 1.00 89.88 210 GLU A CA 1
ATOM 1701 C C . GLU A 1 210 ? 7.446 -5.021 0.435 1.00 89.88 210 GLU A C 1
ATOM 1703 O O . GLU A 1 210 ? 8.545 -4.919 -0.117 1.00 89.88 210 GLU A O 1
ATOM 1708 N N . ASN A 1 211 ? 6.743 -6.157 0.393 1.00 91.19 211 ASN A N 1
ATOM 1709 C CA . ASN A 1 211 ? 7.282 -7.377 -0.191 1.00 91.19 211 ASN A CA 1
ATOM 1710 C C . ASN A 1 211 ? 7.177 -7.376 -1.723 1.00 91.19 211 ASN A C 1
ATOM 1712 O O . ASN A 1 211 ? 6.160 -7.749 -2.310 1.00 91.19 211 ASN A O 1
ATOM 1716 N N . ALA A 1 212 ? 8.258 -6.994 -2.400 1.00 89.00 212 ALA A N 1
ATOM 1717 C CA . ALA A 1 212 ? 8.289 -6.919 -3.859 1.00 89.00 212 ALA A CA 1
ATOM 1718 C C . ALA A 1 212 ? 8.225 -8.284 -4.581 1.00 89.00 212 ALA A C 1
ATOM 1720 O O . ALA A 1 212 ? 7.936 -8.289 -5.782 1.00 89.00 212 ALA A O 1
ATOM 1721 N N . HIS A 1 213 ? 8.478 -9.402 -3.886 1.00 87.38 213 HIS A N 1
ATOM 1722 C CA . HIS A 1 213 ? 8.466 -10.758 -4.461 1.00 87.38 213 HIS A CA 1
ATOM 1723 C C . HIS A 1 213 ? 7.082 -11.354 -4.611 1.00 87.38 213 HIS A C 1
ATOM 1725 O O . HIS A 1 213 ? 6.865 -12.228 -5.451 1.00 87.38 213 HIS A O 1
ATOM 1731 N N . LEU A 1 214 ? 6.154 -10.917 -3.769 1.00 92.56 214 LEU A N 1
ATOM 1732 C CA . LEU A 1 214 ? 4.792 -11.399 -3.836 1.00 92.56 214 LEU A CA 1
ATOM 1733 C C . LEU A 1 214 ? 4.058 -10.699 -4.989 1.00 92.56 214 LEU A C 1
ATOM 1735 O O . LEU A 1 214 ? 4.304 -9.516 -5.260 1.00 92.56 214 LEU A O 1
ATOM 1739 N N . PRO A 1 215 ? 3.114 -11.393 -5.650 1.00 95.81 215 PRO A N 1
ATOM 1740 C CA . PRO A 1 215 ? 2.138 -10.729 -6.503 1.00 95.81 215 PRO A CA 1
ATOM 1741 C C . PRO A 1 215 ? 1.433 -9.607 -5.729 1.00 95.81 215 PRO A C 1
ATOM 1743 O O . PRO A 1 215 ? 1.286 -9.713 -4.509 1.00 95.81 215 PRO A O 1
ATOM 1746 N N . LEU A 1 216 ? 0.978 -8.559 -6.406 1.00 97.12 216 LEU A N 1
ATOM 1747 C CA . LEU A 1 216 ? 0.064 -7.573 -5.828 1.00 97.12 216 LEU A CA 1
ATOM 1748 C C . LEU A 1 216 ? -1.272 -8.234 -5.463 1.00 97.12 216 LEU A C 1
ATOM 1750 O O . LEU A 1 216 ? -1.631 -9.275 -6.015 1.00 97.12 216 LEU A O 1
ATOM 1754 N N . ALA A 1 217 ? -2.029 -7.637 -4.542 1.00 97.31 217 ALA A N 1
ATOM 1755 C CA . ALA A 1 217 ? -3.257 -8.242 -4.017 1.00 97.31 217 ALA A CA 1
ATOM 1756 C C . ALA A 1 217 ? -4.276 -8.566 -5.128 1.00 97.31 217 ALA A C 1
ATOM 1758 O O . ALA A 1 217 ? -4.895 -9.629 -5.136 1.00 97.31 217 ALA A O 1
ATOM 1759 N N . TRP A 1 218 ? -4.399 -7.671 -6.112 1.00 96.38 218 TRP A N 1
ATOM 1760 C CA . TRP A 1 218 ? -5.290 -7.827 -7.266 1.00 96.38 218 TRP A CA 1
ATOM 1761 C C . TRP A 1 218 ? -4.855 -8.909 -8.261 1.00 96.38 218 TRP A C 1
ATOM 1763 O O . TRP A 1 218 ? -5.664 -9.372 -9.060 1.00 96.38 218 TRP A O 1
ATOM 1773 N N . GLU A 1 219 ? -3.599 -9.350 -8.208 1.00 97.00 219 GLU A N 1
ATOM 1774 C CA . GLU A 1 219 ? -3.082 -10.423 -9.062 1.00 97.00 219 GLU A CA 1
ATOM 1775 C C . GLU A 1 219 ? -3.389 -11.816 -8.499 1.00 97.00 219 GLU A C 1
ATOM 1777 O O . GLU A 1 219 ? -3.150 -12.818 -9.172 1.00 97.00 219 GLU A O 1
ATOM 1782 N N . VAL A 1 220 ? -3.907 -11.899 -7.268 1.00 97.50 220 VAL A N 1
ATOM 1783 C CA . VAL A 1 220 ? -4.198 -13.157 -6.576 1.00 97.50 220 VAL A CA 1
ATOM 1784 C C . VAL A 1 220 ? -5.657 -13.548 -6.817 1.00 97.50 220 VAL A C 1
ATOM 1786 O O . VAL A 1 220 ? -6.566 -12.912 -6.269 1.00 97.50 220 VAL A O 1
ATOM 1789 N N . PRO A 1 221 ? -5.927 -14.614 -7.594 1.00 96.31 221 PRO A N 1
ATOM 1790 C CA . PRO A 1 221 ? -7.294 -14.993 -7.921 1.00 96.31 221 PRO A CA 1
ATOM 1791 C C . PRO A 1 221 ? -8.129 -15.290 -6.669 1.00 96.31 221 PRO A C 1
ATOM 1793 O O . PRO A 1 221 ? -7.755 -16.114 -5.836 1.00 96.31 221 PRO A O 1
ATOM 1796 N N . GLY A 1 222 ? -9.286 -14.634 -6.557 1.00 96.25 222 GLY A N 1
ATOM 1797 C CA . GLY A 1 222 ? -10.242 -14.836 -5.465 1.00 96.25 222 GLY A CA 1
ATOM 1798 C C . GLY A 1 222 ? -9.922 -14.099 -4.159 1.00 96.25 222 GLY A C 1
ATOM 1799 O O . GLY A 1 222 ? -10.729 -14.171 -3.233 1.00 96.25 222 GLY A O 1
ATOM 1800 N N . LEU A 1 223 ? -8.805 -13.366 -4.064 1.00 97.38 223 LEU A N 1
ATOM 1801 C CA . LEU A 1 223 ? -8.438 -12.661 -2.830 1.00 97.38 223 LEU A CA 1
ATOM 1802 C C . LEU A 1 223 ? -9.413 -11.525 -2.487 1.00 97.38 223 LEU A C 1
ATOM 1804 O O . LEU A 1 223 ? -9.876 -11.438 -1.351 1.00 97.38 223 LEU A O 1
ATOM 1808 N N . TYR A 1 224 ? -9.790 -10.699 -3.468 1.00 96.12 224 TYR A N 1
ATOM 1809 C CA . TYR A 1 224 ? -10.787 -9.641 -3.269 1.00 96.12 224 TYR A CA 1
ATOM 1810 C C . TYR A 1 224 ? -12.137 -10.205 -2.799 1.00 96.12 224 TYR A C 1
ATOM 1812 O O . TYR A 1 224 ? -12.686 -9.762 -1.787 1.00 96.12 224 TYR A O 1
ATOM 1820 N N . ASP A 1 225 ? -12.641 -11.235 -3.489 1.00 95.94 225 ASP A N 1
ATOM 1821 C CA . ASP A 1 225 ? -13.894 -11.905 -3.127 1.00 95.94 225 ASP A CA 1
ATOM 1822 C C . ASP A 1 225 ? -13.829 -12.490 -1.717 1.00 95.94 225 ASP A C 1
ATOM 1824 O O . ASP A 1 225 ? -14.805 -12.431 -0.967 1.00 95.94 225 ASP A O 1
ATOM 1828 N N . TYR A 1 226 ? -12.677 -13.032 -1.326 1.00 96.19 226 TYR A N 1
ATOM 1829 C CA . TYR A 1 226 ? -12.457 -13.509 0.029 1.00 96.19 226 TYR A CA 1
ATOM 1830 C C . TYR A 1 226 ? -12.584 -12.381 1.062 1.00 96.19 226 TYR A C 1
ATOM 1832 O O . TYR A 1 226 ? -13.354 -12.544 2.005 1.00 96.19 226 TYR A O 1
ATOM 1840 N N . PHE A 1 227 ? -11.944 -11.220 0.877 1.00 96.25 227 PHE A N 1
ATOM 1841 C CA . PHE A 1 227 ? -12.073 -10.079 1.803 1.00 96.25 227 PHE A CA 1
ATOM 1842 C C . PHE A 1 227 ? -13.519 -9.566 1.901 1.00 96.25 227 PHE A C 1
ATOM 1844 O O . PHE A 1 227 ? -14.021 -9.286 2.997 1.00 96.25 227 PHE A O 1
ATOM 1851 N N . VAL A 1 228 ? -14.219 -9.487 0.767 1.00 95.75 228 VAL A N 1
ATOM 1852 C CA . VAL A 1 228 ? -15.644 -9.125 0.697 1.00 95.75 228 VAL A CA 1
ATOM 1853 C C . VAL A 1 228 ? -16.506 -10.126 1.469 1.00 95.75 228 VAL A C 1
ATOM 1855 O O . VAL A 1 228 ? -17.322 -9.728 2.298 1.00 95.75 228 VAL A O 1
ATOM 1858 N N . ASN A 1 229 ? -16.303 -11.428 1.263 1.00 95.31 229 ASN A N 1
ATOM 1859 C CA . ASN A 1 229 ? -17.081 -12.477 1.926 1.00 95.31 229 ASN A CA 1
ATOM 1860 C C . ASN A 1 229 ? -16.764 -12.595 3.424 1.00 95.31 229 ASN A C 1
ATOM 1862 O O . ASN A 1 229 ? -17.670 -12.794 4.237 1.00 95.31 229 ASN A O 1
ATOM 1866 N N . LEU A 1 230 ? -15.489 -12.453 3.788 1.00 94.25 230 LEU A N 1
ATOM 1867 C CA . LEU A 1 230 ? -15.000 -12.484 5.161 1.00 94.25 230 LEU A CA 1
ATOM 1868 C C . LEU A 1 230 ? -15.649 -11.361 5.983 1.00 94.25 230 LEU A C 1
ATOM 1870 O O . LEU A 1 230 ? -16.178 -11.604 7.074 1.00 94.25 230 LEU A O 1
ATOM 1874 N N . SER A 1 231 ? -15.649 -10.145 5.434 1.00 94.81 231 SER A N 1
ATOM 1875 C CA . SER A 1 231 ? -16.156 -8.953 6.115 1.00 94.81 231 SER A CA 1
ATOM 1876 C C . SER A 1 231 ? -17.667 -8.749 5.980 1.00 94.81 231 SER A C 1
ATOM 1878 O O . SER A 1 231 ? -18.300 -8.157 6.852 1.00 94.81 231 SER A O 1
ATOM 1880 N N . GLY A 1 232 ? -18.273 -9.256 4.905 1.00 95.31 232 GLY A N 1
ATOM 1881 C CA . GLY A 1 232 ? -19.654 -8.945 4.533 1.00 95.31 232 GLY A CA 1
ATOM 1882 C C . GLY A 1 232 ? -19.846 -7.508 4.028 1.00 95.31 232 GLY A C 1
ATOM 1883 O O . GLY A 1 232 ? -20.986 -7.059 3.887 1.00 95.31 232 GLY A O 1
ATOM 1884 N N . LEU A 1 233 ? -18.756 -6.778 3.771 1.00 94.25 233 LEU A N 1
ATOM 1885 C CA . LEU A 1 233 ? -18.783 -5.423 3.225 1.00 94.25 233 LEU A CA 1
ATOM 1886 C C . LEU A 1 233 ? -18.949 -5.461 1.707 1.00 94.25 233 LEU A C 1
ATOM 1888 O O . LEU A 1 233 ? -18.669 -6.458 1.054 1.00 94.25 233 LEU A O 1
ATOM 1892 N N . LYS A 1 234 ? -19.403 -4.354 1.116 1.00 87.81 234 LYS A N 1
ATOM 1893 C CA . LYS A 1 234 ? -19.602 -4.273 -0.340 1.00 87.81 234 LYS A CA 1
ATOM 1894 C C . LYS A 1 234 ? -18.296 -4.127 -1.141 1.00 87.81 234 LYS A C 1
ATOM 1896 O O . LYS A 1 234 ? -18.369 -4.237 -2.363 1.00 87.81 234 LYS A O 1
ATOM 1901 N N . GLY A 1 235 ? -17.151 -3.932 -0.478 1.00 83.12 235 GLY A N 1
ATOM 1902 C CA . GLY A 1 235 ? -15.863 -3.630 -1.114 1.00 83.12 235 GLY A CA 1
ATOM 1903 C C . GLY A 1 235 ? -15.880 -2.306 -1.893 1.00 83.12 235 GLY A C 1
ATOM 1904 O O . GLY A 1 235 ? -16.843 -1.539 -1.790 1.00 83.12 235 GLY A O 1
ATOM 1905 N N . LYS A 1 236 ? -14.825 -2.042 -2.676 1.00 85.19 236 LYS A N 1
ATOM 1906 C CA . LYS A 1 236 ? -14.765 -0.911 -3.622 1.00 85.19 236 LYS A CA 1
ATOM 1907 C C . LYS A 1 236 ? -15.863 -1.010 -4.694 1.00 85.19 236 LYS A C 1
ATOM 1909 O O . LYS A 1 236 ? -16.278 -2.109 -5.069 1.00 85.19 236 LYS A O 1
ATOM 1914 N N . GLU A 1 237 ? -16.351 0.144 -5.157 1.00 81.56 237 GLU A N 1
ATOM 1915 C CA . GLU A 1 237 ? -17.318 0.215 -6.269 1.00 81.56 237 GLU A CA 1
ATOM 1916 C C . GLU A 1 237 ? -16.687 -0.243 -7.585 1.00 81.56 237 GLU A C 1
ATOM 1918 O O . GLU A 1 237 ? -17.323 -0.965 -8.350 1.00 81.56 237 GLU A O 1
ATOM 1923 N N . ASP A 1 238 ? -15.433 0.152 -7.786 1.00 84.69 238 ASP A N 1
ATOM 1924 C CA . ASP A 1 238 ? -14.567 -0.250 -8.882 1.00 84.69 238 ASP A CA 1
ATOM 1925 C C . ASP A 1 238 ? -13.807 -1.524 -8.489 1.00 84.69 238 ASP A C 1
ATOM 1927 O O . ASP A 1 238 ? -13.046 -1.530 -7.514 1.00 84.69 238 ASP A O 1
ATOM 1931 N N . ARG A 1 239 ? -14.126 -2.629 -9.165 1.00 82.56 239 ARG A N 1
ATOM 1932 C CA . ARG A 1 239 ? -13.767 -3.994 -8.742 1.00 82.56 239 ARG A CA 1
ATOM 1933 C C . ARG A 1 239 ? -12.812 -4.696 -9.684 1.00 82.56 239 ARG A C 1
ATOM 1935 O O . ARG A 1 239 ? -12.424 -5.822 -9.383 1.00 82.56 239 ARG A O 1
ATOM 1942 N N . ASP A 1 240 ? -12.484 -4.069 -10.798 1.00 88.31 240 ASP A N 1
ATOM 1943 C CA . ASP A 1 240 ? -11.605 -4.653 -11.784 1.00 88.31 240 ASP A CA 1
ATOM 1944 C C . ASP A 1 240 ? -10.289 -3.884 -11.730 1.00 88.31 240 ASP A C 1
ATOM 1946 O O . ASP A 1 240 ? -10.255 -2.661 -11.694 1.00 88.31 240 ASP A O 1
ATOM 1950 N N . ALA A 1 241 ? -9.184 -4.616 -11.634 1.00 93.19 241 ALA A N 1
ATOM 1951 C CA . ALA A 1 241 ? -7.882 -3.998 -11.790 1.00 93.19 241 ALA A CA 1
ATOM 1952 C C . ALA A 1 241 ? -7.577 -3.827 -13.288 1.00 93.19 241 ALA A C 1
ATOM 1954 O O . ALA A 1 241 ? -8.063 -4.625 -14.105 1.00 93.19 241 ALA A O 1
ATOM 1955 N N . PRO A 1 242 ? -6.701 -2.876 -13.657 1.00 95.56 242 PRO A N 1
ATOM 1956 C CA . PRO A 1 242 ? -6.252 -2.734 -15.033 1.00 95.56 242 PRO A CA 1
ATOM 1957 C C . PRO A 1 242 ? -5.693 -4.045 -15.592 1.00 95.56 242 PRO A C 1
ATOM 1959 O O . PRO A 1 242 ? -5.145 -4.884 -14.872 1.00 95.56 242 PRO A O 1
ATOM 1962 N N . SER A 1 243 ? -5.744 -4.210 -16.913 1.00 95.19 243 SER A N 1
ATOM 1963 C CA . SER A 1 243 ? -5.077 -5.333 -17.565 1.00 95.19 243 SER A CA 1
ATOM 1964 C C . SER A 1 243 ? -3.570 -5.269 -17.311 1.00 95.19 243 SER A C 1
ATOM 1966 O O . SER A 1 243 ? -2.948 -4.227 -17.527 1.00 95.19 243 SER A O 1
ATOM 1968 N N . MET A 1 244 ? -2.960 -6.391 -16.939 1.00 94.50 244 MET A N 1
ATOM 1969 C CA . MET A 1 244 ? -1.513 -6.468 -16.742 1.00 94.50 244 MET A CA 1
ATOM 1970 C C . MET A 1 244 ? -0.761 -6.136 -18.048 1.00 94.50 244 MET A C 1
ATOM 1972 O O . MET A 1 244 ? -0.969 -6.824 -19.053 1.00 94.50 244 MET A O 1
ATOM 1976 N N . PRO A 1 245 ? 0.120 -5.116 -18.067 1.00 91.62 245 PRO A N 1
ATOM 1977 C CA . PRO A 1 245 ? 0.907 -4.796 -19.254 1.00 91.62 245 PRO A CA 1
ATOM 1978 C C . PRO A 1 245 ? 1.970 -5.870 -19.508 1.00 91.62 245 PRO 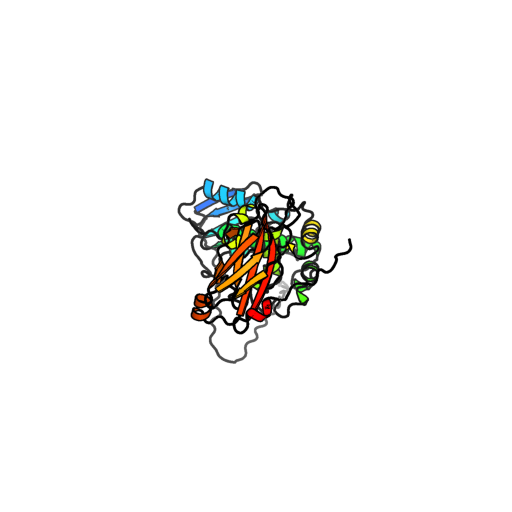A C 1
ATOM 1980 O O . PRO A 1 245 ? 2.469 -6.506 -18.578 1.00 91.62 245 PRO A O 1
ATOM 1983 N N . LEU A 1 246 ? 2.387 -6.027 -20.763 1.00 92.50 246 LEU A N 1
ATOM 1984 C CA . LEU A 1 246 ? 3.532 -6.867 -21.108 1.00 92.50 246 LEU A CA 1
ATOM 1985 C C . LEU A 1 246 ? 4.811 -6.022 -21.111 1.00 92.50 246 LEU A C 1
ATOM 1987 O O . LEU A 1 246 ? 5.080 -5.310 -22.077 1.00 92.50 246 LEU A O 1
ATOM 1991 N N . LEU A 1 247 ? 5.594 -6.103 -20.034 1.00 94.19 247 LEU A N 1
ATOM 1992 C CA . LEU A 1 247 ? 6.905 -5.462 -19.954 1.00 94.19 247 LEU A CA 1
ATOM 1993 C C . LEU A 1 247 ? 7.927 -6.243 -20.790 1.00 94.19 247 LEU A C 1
ATOM 1995 O O . LEU A 1 247 ? 8.011 -7.466 -20.702 1.00 94.19 247 LEU A O 1
ATOM 1999 N N . GLN A 1 248 ? 8.724 -5.534 -21.587 1.00 93.94 248 GLN A N 1
ATOM 2000 C CA . GLN A 1 248 ? 9.750 -6.120 -22.450 1.00 93.94 248 GLN A CA 1
ATOM 2001 C C . GLN A 1 248 ? 11.067 -5.355 -22.335 1.00 93.94 248 GLN A C 1
ATOM 2003 O O . GLN A 1 248 ? 11.080 -4.127 -22.405 1.00 93.94 248 GLN A O 1
ATOM 2008 N N . LEU A 1 249 ? 12.186 -6.077 -22.231 1.00 94.69 249 LEU A N 1
ATOM 2009 C CA . LEU A 1 249 ? 13.520 -5.529 -22.477 1.00 94.69 249 LEU A CA 1
ATOM 2010 C C . LEU A 1 249 ? 13.764 -5.524 -23.992 1.00 94.69 249 LEU A C 1
ATOM 2012 O O . LEU A 1 249 ? 13.847 -6.577 -24.619 1.00 94.69 249 LEU A O 1
ATOM 2016 N N . THR A 1 250 ? 13.849 -4.337 -24.584 1.00 94.19 250 THR A N 1
ATOM 2017 C CA . THR A 1 250 ? 13.894 -4.150 -26.047 1.00 94.19 250 THR A CA 1
ATOM 2018 C C . THR A 1 250 ? 15.271 -3.796 -26.577 1.00 94.19 250 THR A C 1
ATOM 2020 O O . THR A 1 250 ? 15.577 -4.113 -27.725 1.00 94.19 250 THR A O 1
ATOM 2023 N N . GLU A 1 251 ? 16.136 -3.208 -25.747 1.00 94.81 251 GLU A N 1
ATOM 2024 C CA . GLU A 1 251 ? 17.512 -2.898 -26.128 1.00 94.81 251 GLU A CA 1
ATOM 2025 C C . GLU A 1 251 ? 18.458 -2.959 -24.921 1.00 94.81 251 GLU A C 1
ATOM 2027 O O . GLU A 1 251 ? 18.110 -2.584 -23.799 1.00 94.81 251 GLU A O 1
ATOM 2032 N N . VAL A 1 252 ? 19.688 -3.408 -25.170 1.00 95.00 252 VAL A N 1
ATOM 2033 C CA . VAL A 1 252 ? 20.798 -3.430 -24.217 1.00 95.00 252 VAL A CA 1
ATOM 2034 C C . VAL A 1 252 ? 21.986 -2.782 -24.909 1.00 95.00 252 VAL A C 1
ATOM 2036 O O . VAL A 1 252 ? 22.475 -3.281 -25.922 1.00 95.00 252 VAL A O 1
ATOM 2039 N N . THR A 1 253 ? 22.481 -1.685 -24.348 1.00 95.19 253 THR A N 1
ATOM 2040 C CA . THR A 1 253 ? 23.659 -0.976 -24.859 1.00 95.19 253 THR A CA 1
ATOM 2041 C C . THR A 1 253 ? 24.759 -0.919 -23.800 1.00 95.19 253 THR A C 1
ATOM 2043 O O . THR A 1 253 ? 24.629 -1.470 -22.701 1.00 95.19 253 THR A O 1
ATOM 2046 N N . SER A 1 254 ? 25.884 -0.267 -24.106 1.00 92.62 254 SER A N 1
ATOM 2047 C CA . SER A 1 254 ? 26.896 0.062 -23.090 1.00 92.62 254 SER A CA 1
ATOM 2048 C C . SER A 1 254 ? 26.366 1.041 -22.036 1.00 92.62 254 SER A C 1
ATOM 2050 O O . SER A 1 254 ? 26.805 1.003 -20.878 1.00 92.62 254 SER A O 1
ATOM 2052 N N . GLU A 1 255 ? 25.412 1.884 -22.440 1.00 94.25 255 GLU A N 1
ATOM 2053 C CA . GLU A 1 255 ? 24.886 2.997 -21.654 1.00 94.25 255 GLU A CA 1
ATOM 2054 C C . GLU A 1 255 ? 23.674 2.599 -20.814 1.00 94.25 255 GLU A C 1
ATOM 2056 O O . GLU A 1 255 ? 23.542 3.063 -19.680 1.00 94.25 255 GLU A O 1
ATOM 2061 N N . GLY A 1 256 ? 22.809 1.715 -21.318 1.00 94.81 256 GLY A N 1
ATOM 2062 C CA . GLY A 1 256 ? 21.536 1.446 -20.660 1.00 94.81 256 GLY A CA 1
ATOM 2063 C C . GLY A 1 256 ? 20.839 0.150 -21.054 1.00 94.81 256 GLY A C 1
ATOM 2064 O O . GLY A 1 256 ? 21.224 -0.534 -22.002 1.00 94.81 256 GLY A O 1
ATOM 2065 N N . LEU A 1 257 ? 19.811 -0.161 -20.271 1.00 95.25 257 LEU A N 1
ATOM 2066 C CA . LEU A 1 257 ? 18.774 -1.152 -20.541 1.00 95.25 257 LEU A CA 1
ATOM 2067 C C . LEU A 1 257 ? 17.504 -0.387 -20.919 1.00 95.25 257 LEU A C 1
ATOM 2069 O O . LEU A 1 257 ? 17.155 0.563 -20.216 1.00 95.25 257 LEU A O 1
ATOM 2073 N N . PHE A 1 258 ? 16.829 -0.771 -21.998 1.00 95.56 258 PHE A N 1
ATOM 2074 C CA . PHE A 1 258 ? 15.657 -0.060 -22.513 1.00 95.56 258 PHE A CA 1
ATOM 2075 C C . PHE A 1 258 ? 14.440 -0.965 -22.534 1.00 95.56 258 PHE A C 1
ATOM 2077 O O . PHE A 1 258 ? 14.485 -2.093 -23.026 1.00 95.56 258 PHE A O 1
ATOM 2084 N N . PHE A 1 259 ? 13.337 -0.436 -22.031 1.00 95.75 259 PHE A N 1
ATOM 2085 C CA . PHE A 1 259 ? 12.127 -1.185 -21.766 1.00 95.75 259 PHE A CA 1
ATOM 2086 C C . PHE A 1 259 ? 10.951 -0.606 -22.522 1.00 95.75 259 PHE A C 1
ATOM 2088 O O . PHE A 1 259 ? 10.882 0.606 -22.732 1.00 95.75 259 PHE A O 1
ATOM 2095 N N . GLN A 1 260 ? 10.025 -1.481 -22.889 1.00 95.62 260 GLN A N 1
ATOM 2096 C CA . GLN A 1 260 ? 8.822 -1.131 -23.616 1.00 95.62 260 GLN A CA 1
ATOM 2097 C C . GLN A 1 260 ? 7.629 -1.941 -23.108 1.00 95.62 260 GLN A C 1
ATOM 2099 O O . GLN A 1 260 ? 7.793 -3.087 -22.692 1.00 95.62 260 GLN A O 1
ATOM 2104 N N . TRP A 1 261 ? 6.441 -1.345 -23.147 1.00 94.88 261 TRP A N 1
ATOM 2105 C CA . TRP A 1 261 ? 5.175 -2.042 -22.937 1.00 94.88 261 TRP A CA 1
ATOM 2106 C C . TRP A 1 261 ? 4.033 -1.356 -23.688 1.00 94.88 261 TRP A C 1
ATOM 2108 O O . TRP A 1 261 ? 4.085 -0.153 -23.984 1.00 94.88 261 TRP A O 1
ATOM 2118 N N . ASP A 1 262 ? 3.002 -2.144 -23.976 1.00 92.62 262 ASP A N 1
ATOM 2119 C CA . ASP A 1 262 ? 1.744 -1.664 -24.537 1.00 92.62 262 ASP A CA 1
ATOM 2120 C C . ASP A 1 262 ? 0.864 -1.033 -23.451 1.00 92.62 262 ASP A C 1
ATOM 2122 O O . ASP A 1 262 ? 0.954 -1.371 -22.269 1.00 92.62 262 ASP A O 1
ATOM 2126 N N . GLU A 1 263 ? 0.002 -0.104 -23.860 1.00 92.62 263 GLU A N 1
ATOM 2127 C CA . GLU A 1 263 ? -0.980 0.516 -22.971 1.00 92.62 263 GLU A CA 1
ATOM 2128 C C . GLU A 1 263 ? -1.933 -0.538 -22.392 1.00 92.62 263 GLU A C 1
ATOM 2130 O O . GLU A 1 263 ? -2.576 -1.288 -23.129 1.00 92.62 263 GLU A O 1
ATOM 2135 N N . ALA A 1 264 ? -2.022 -0.579 -21.064 1.00 93.31 264 ALA A N 1
ATOM 2136 C CA . ALA A 1 264 ? -3.012 -1.371 -20.359 1.00 93.31 264 ALA A CA 1
ATOM 2137 C C . ALA A 1 264 ? -4.419 -0.807 -20.607 1.00 93.31 264 ALA A C 1
ATOM 2139 O O . ALA A 1 264 ? -4.614 0.401 -20.755 1.00 93.31 264 ALA A O 1
ATOM 2140 N N . THR A 1 265 ? -5.400 -1.699 -20.642 1.00 92.62 265 THR A N 1
ATOM 2141 C CA . THR A 1 265 ? -6.820 -1.364 -20.701 1.00 92.62 265 THR A CA 1
ATOM 2142 C C . THR A 1 265 ? -7.441 -1.477 -19.325 1.00 92.62 265 THR A C 1
ATOM 2144 O O . THR A 1 265 ? -7.080 -2.368 -18.561 1.00 92.62 265 THR A O 1
ATOM 2147 N N . ASP A 1 266 ? -8.421 -0.632 -19.064 1.00 92.06 266 ASP A N 1
ATOM 2148 C CA . ASP A 1 266 ? -9.179 -0.605 -17.824 1.00 92.06 266 ASP A CA 1
ATOM 2149 C C . ASP A 1 266 ? -10.653 -0.332 -18.143 1.00 92.06 266 ASP A C 1
ATOM 2151 O O . ASP A 1 266 ? -10.974 0.122 -19.251 1.00 92.06 266 ASP A O 1
ATOM 2155 N N . ASP A 1 267 ? -11.557 -0.659 -17.227 1.00 85.12 267 ASP A N 1
ATOM 2156 C CA . ASP A 1 267 ? -12.980 -0.351 -17.396 1.00 85.12 267 ASP A CA 1
ATOM 2157 C C . ASP A 1 267 ? -13.280 1.135 -17.103 1.00 85.12 267 ASP A C 1
ATOM 2159 O O . ASP A 1 267 ? -14.258 1.702 -17.621 1.00 85.12 267 ASP A O 1
ATOM 2163 N N . SER A 1 268 ? -12.388 1.793 -16.357 1.00 80.81 268 SER A N 1
ATOM 2164 C CA . SER A 1 268 ? -12.414 3.223 -16.112 1.00 80.81 268 SER A CA 1
ATOM 2165 C C . SER A 1 268 ? -12.067 4.029 -17.373 1.00 80.81 268 SER A C 1
ATOM 2167 O O . SER A 1 268 ? -11.348 3.613 -18.283 1.00 80.81 268 SER A O 1
ATOM 2169 N N . ARG A 1 269 ? -12.622 5.243 -17.458 1.00 74.25 269 ARG A N 1
ATOM 2170 C CA . ARG A 1 269 ? -12.298 6.204 -18.532 1.00 74.25 269 ARG A CA 1
ATOM 2171 C C . ARG A 1 269 ? -11.116 7.100 -18.181 1.00 74.25 269 ARG A C 1
ATOM 2173 O O . ARG A 1 269 ? -10.784 7.995 -18.961 1.00 74.25 269 ARG A O 1
ATOM 2180 N N . GLU A 1 270 ? -10.547 6.908 -17.000 1.00 84.94 270 GLU A N 1
ATOM 2181 C CA . GLU A 1 270 ? -9.502 7.764 -16.475 1.00 8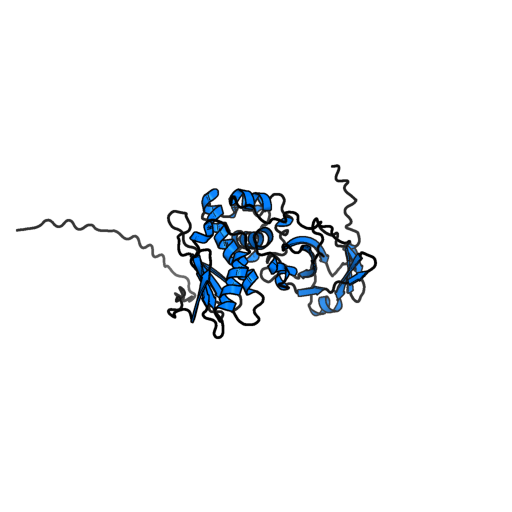4.94 270 GLU A CA 1
ATOM 2182 C C . GLU A 1 270 ? -8.120 7.272 -16.924 1.00 84.94 270 GLU A C 1
ATOM 2184 O O . GLU A 1 270 ? -7.934 6.092 -17.221 1.00 84.94 270 GLU A O 1
ATOM 2189 N N . PRO A 1 271 ? -7.120 8.163 -17.011 1.00 89.94 271 PRO A N 1
ATOM 2190 C CA . PRO A 1 271 ? -5.766 7.751 -17.343 1.00 89.94 271 PRO A CA 1
ATOM 2191 C C . PRO A 1 271 ? -5.179 6.822 -16.274 1.00 89.94 271 PRO A C 1
ATOM 2193 O O . PRO A 1 271 ? -5.223 7.127 -15.079 1.00 89.94 271 PRO A O 1
ATOM 2196 N N . LEU A 1 272 ? -4.543 5.743 -16.726 1.00 94.31 272 LEU A N 1
ATOM 2197 C CA . LEU A 1 272 ? -3.766 4.856 -15.866 1.00 94.31 272 LEU A CA 1
ATOM 2198 C C . LEU A 1 272 ? -2.449 5.502 -15.433 1.00 94.31 272 LEU A C 1
ATOM 2200 O O . LEU A 1 272 ? -1.794 6.227 -16.192 1.00 94.31 272 LEU A O 1
ATOM 2204 N N . ILE A 1 273 ? -2.048 5.196 -14.206 1.00 94.81 273 ILE A N 1
ATOM 2205 C CA . ILE A 1 273 ? -0.767 5.578 -13.624 1.00 94.81 273 ILE A CA 1
ATOM 2206 C C . ILE A 1 273 ? 0.217 4.443 -13.893 1.00 94.81 273 ILE A C 1
ATOM 2208 O O . ILE A 1 273 ? -0.034 3.298 -13.529 1.00 94.81 273 ILE A O 1
ATOM 2212 N N . TYR A 1 274 ? 1.348 4.773 -14.512 1.00 95.75 274 TYR A N 1
ATOM 2213 C CA . TYR A 1 274 ? 2.443 3.838 -14.747 1.00 95.75 274 TYR A CA 1
ATOM 2214 C C . TYR A 1 274 ? 3.630 4.224 -13.874 1.00 95.75 274 TYR A C 1
ATOM 2216 O O . TYR A 1 274 ? 4.059 5.380 -13.881 1.00 95.75 274 TYR A O 1
ATOM 2224 N N . SER A 1 275 ? 4.194 3.239 -13.187 1.00 95.38 275 SER A N 1
ATOM 2225 C CA . SER A 1 275 ? 5.405 3.379 -12.387 1.00 95.38 275 SER A CA 1
ATOM 2226 C C . SER A 1 275 ? 6.369 2.272 -12.755 1.00 95.38 275 SER A C 1
ATOM 2228 O O . SER A 1 275 ? 6.005 1.101 -12.739 1.00 95.38 275 SER A O 1
ATOM 2230 N N . MET A 1 276 ? 7.612 2.626 -13.063 1.00 94.94 276 MET A N 1
ATOM 2231 C CA . MET A 1 276 ? 8.642 1.643 -13.355 1.00 94.94 276 MET A CA 1
ATOM 2232 C C . MET A 1 276 ? 9.787 1.787 -12.367 1.00 94.94 276 MET A C 1
ATOM 2234 O O . MET A 1 276 ? 10.393 2.857 -12.245 1.00 94.94 276 MET A O 1
ATOM 2238 N N . VAL A 1 277 ? 10.050 0.702 -11.647 1.00 93.75 277 VAL A N 1
ATOM 2239 C CA . VAL A 1 277 ? 10.990 0.677 -10.533 1.00 93.75 277 VAL A CA 1
ATOM 2240 C C . VAL A 1 277 ? 12.021 -0.427 -10.697 1.00 93.75 277 VAL A C 1
ATOM 2242 O O . VAL A 1 277 ? 11.743 -1.494 -11.241 1.00 93.75 277 VAL A O 1
ATOM 2245 N N . GLY A 1 278 ? 13.232 -0.147 -10.231 1.00 91.69 278 GLY A N 1
ATOM 2246 C CA . GLY A 1 278 ? 14.295 -1.128 -10.078 1.00 91.69 278 GLY A CA 1
ATOM 2247 C C . GLY A 1 278 ? 14.496 -1.465 -8.606 1.00 91.69 278 GLY A C 1
ATOM 2248 O O . GLY A 1 278 ? 14.808 -0.573 -7.808 1.00 91.69 278 GLY A O 1
ATOM 2249 N N . VAL A 1 279 ? 14.331 -2.741 -8.266 1.00 88.12 279 VAL A N 1
ATOM 2250 C CA . VAL A 1 279 ? 14.511 -3.288 -6.919 1.00 88.12 279 VAL A CA 1
ATOM 2251 C C . VAL A 1 279 ? 15.763 -4.158 -6.919 1.00 88.12 279 VAL A C 1
ATOM 2253 O O . VAL A 1 279 ? 15.871 -5.128 -7.667 1.00 88.12 279 VAL A O 1
ATOM 2256 N N . THR A 1 280 ? 16.742 -3.771 -6.110 1.00 81.38 280 THR A N 1
ATOM 2257 C CA . THR A 1 280 ? 17.993 -4.518 -5.927 1.00 81.38 280 THR A CA 1
ATOM 2258 C C . THR A 1 280 ? 17.843 -5.431 -4.724 1.00 81.38 280 THR A C 1
ATOM 2260 O O . THR A 1 280 ? 17.349 -4.932 -3.717 1.00 81.38 280 THR A O 1
ATOM 2263 N N . HIS A 1 281 ? 18.327 -6.676 -4.788 1.00 66.62 281 HIS A N 1
ATOM 2264 C CA . HIS A 1 281 ? 18.430 -7.584 -3.633 1.00 66.62 281 HIS A CA 1
ATOM 2265 C C . HIS A 1 281 ? 17.199 -7.550 -2.724 1.00 66.62 281 HIS A C 1
ATOM 2267 O O . HIS A 1 281 ? 17.208 -6.876 -1.692 1.00 66.62 281 HIS A O 1
ATOM 2273 N N . PRO A 1 282 ? 16.128 -8.241 -3.116 1.00 53.44 282 PRO A N 1
ATOM 2274 C CA . PRO A 1 282 ? 14.886 -8.185 -2.380 1.00 53.44 282 PRO A CA 1
ATOM 2275 C C . PRO A 1 282 ? 14.954 -9.004 -1.060 1.00 53.44 282 PRO A C 1
ATOM 2277 O O . PRO A 1 282 ? 14.400 -10.093 -0.948 1.00 53.44 282 PRO A O 1
ATOM 2280 N N . THR A 1 283 ? 15.723 -8.530 -0.078 1.00 55.41 283 THR A N 1
ATOM 2281 C CA . THR A 1 283 ? 15.802 -9.041 1.308 1.00 55.41 283 THR A CA 1
ATOM 2282 C C . THR A 1 283 ? 15.237 -7.994 2.280 1.00 55.41 283 THR A C 1
ATOM 2284 O O . THR A 1 283 ? 14.605 -7.045 1.817 1.00 55.41 283 THR A O 1
ATOM 2287 N N . GLU A 1 284 ? 15.461 -8.131 3.598 1.00 45.41 284 GLU A N 1
ATOM 2288 C CA . GLU A 1 284 ? 14.946 -7.255 4.684 1.00 45.41 284 GLU A CA 1
ATOM 2289 C C . GLU A 1 284 ? 14.974 -5.732 4.413 1.00 45.41 284 GLU A C 1
ATOM 2291 O O . GLU A 1 284 ? 14.177 -5.007 4.993 1.00 45.41 284 GLU A O 1
ATOM 2296 N N . ASP A 1 285 ? 15.826 -5.243 3.501 1.00 52.31 285 ASP A N 1
ATOM 2297 C CA . ASP A 1 285 ? 15.981 -3.823 3.145 1.00 52.31 285 ASP A CA 1
ATOM 2298 C C . ASP A 1 285 ? 15.618 -3.499 1.677 1.00 52.31 285 ASP A C 1
ATOM 2300 O O . ASP A 1 285 ? 16.191 -2.579 1.069 1.00 52.31 285 ASP A O 1
ATOM 2304 N N . SER A 1 286 ? 14.700 -4.269 1.081 1.00 54.66 286 SER A N 1
ATOM 2305 C CA . SER A 1 286 ? 14.196 -4.089 -0.290 1.00 54.66 286 SER A CA 1
ATOM 2306 C C . SER A 1 286 ? 13.662 -2.675 -0.499 1.00 54.66 286 SER A C 1
ATOM 2308 O O . SER A 1 286 ? 12.491 -2.373 -0.304 1.00 54.66 286 SER A O 1
ATOM 2310 N N . THR A 1 287 ? 14.532 -1.772 -0.921 1.00 61.75 287 THR A N 1
ATOM 2311 C CA . THR A 1 287 ? 14.177 -0.389 -1.211 1.00 61.75 287 THR A CA 1
ATOM 2312 C C . THR A 1 287 ? 14.171 -0.225 -2.715 1.00 61.75 287 THR A C 1
ATOM 2314 O O . THR A 1 287 ? 15.102 -0.658 -3.399 1.00 61.75 287 THR A O 1
ATOM 2317 N N . VAL A 1 288 ? 13.132 0.419 -3.250 1.00 69.69 288 VAL A N 1
ATOM 2318 C CA . VAL A 1 288 ? 13.177 0.909 -4.630 1.00 69.69 288 VAL A CA 1
ATOM 2319 C C . VAL A 1 288 ? 14.413 1.790 -4.757 1.00 69.69 288 VAL A C 1
ATOM 2321 O O . VAL A 1 288 ? 14.500 2.855 -4.147 1.00 69.69 288 VAL A O 1
ATOM 2324 N N . LYS A 1 289 ? 15.393 1.319 -5.529 1.00 77.75 289 LYS A N 1
ATOM 2325 C CA . LYS A 1 289 ? 16.645 2.048 -5.757 1.00 77.75 289 LYS A CA 1
ATOM 2326 C C . LYS A 1 289 ? 16.534 2.979 -6.946 1.00 77.75 289 LYS A C 1
ATOM 2328 O O . LYS A 1 289 ? 17.146 4.045 -6.959 1.00 77.75 289 LYS A O 1
ATOM 2333 N N . TYR A 1 290 ? 15.740 2.584 -7.936 1.00 78.75 290 TYR A N 1
ATOM 2334 C CA . TYR A 1 290 ? 15.657 3.289 -9.204 1.00 78.75 290 TYR A CA 1
ATOM 2335 C C . TYR A 1 290 ? 14.206 3.583 -9.534 1.00 78.75 290 TYR A C 1
ATOM 2337 O O . TYR A 1 290 ? 13.431 2.665 -9.778 1.00 78.75 290 TYR A O 1
ATOM 2345 N N . LEU A 1 291 ? 13.856 4.865 -9.579 1.00 81.75 291 LEU A N 1
ATOM 2346 C CA . LEU A 1 291 ? 12.630 5.327 -10.213 1.00 81.75 291 LEU A CA 1
ATOM 2347 C C . LEU A 1 291 ? 12.964 5.712 -11.653 1.00 81.75 291 LEU A C 1
ATOM 2349 O O . LEU A 1 291 ? 13.770 6.617 -11.878 1.00 81.75 291 LEU A O 1
ATOM 2353 N N . MET A 1 292 ? 12.372 5.020 -12.623 1.00 86.06 292 MET A N 1
ATOM 2354 C CA . MET A 1 292 ? 12.694 5.222 -14.034 1.00 86.06 292 MET A CA 1
ATOM 2355 C C . MET A 1 292 ? 11.702 6.188 -14.686 1.00 86.06 292 MET A C 1
ATOM 2357 O O . MET A 1 292 ? 10.503 6.162 -14.411 1.00 86.06 292 MET A O 1
ATOM 2361 N N . SER A 1 293 ? 12.194 7.065 -15.563 1.00 83.31 293 SER A N 1
ATOM 2362 C CA . SER A 1 293 ? 11.337 7.994 -16.303 1.00 83.31 293 SER A CA 1
ATOM 2363 C C . SER A 1 293 ? 10.547 7.262 -17.381 1.00 83.31 293 SER A C 1
ATOM 2365 O O . SER A 1 293 ? 11.115 6.450 -18.112 1.00 83.31 293 SER A O 1
ATOM 2367 N N . ILE A 1 294 ? 9.270 7.599 -17.530 1.00 90.00 294 ILE A N 1
ATOM 2368 C CA . ILE A 1 294 ? 8.383 6.992 -18.521 1.00 90.00 294 ILE A CA 1
ATOM 2369 C C . ILE A 1 294 ? 8.076 8.009 -19.616 1.00 90.00 294 ILE A C 1
ATOM 2371 O O . ILE A 1 294 ? 7.755 9.165 -19.342 1.00 90.00 294 ILE A O 1
ATOM 2375 N N . THR A 1 295 ? 8.165 7.566 -20.864 1.00 86.38 295 THR A N 1
ATOM 2376 C CA . THR A 1 295 ? 7.798 8.346 -22.051 1.00 86.38 295 THR A CA 1
ATOM 2377 C C . THR A 1 295 ? 6.792 7.560 -22.882 1.00 86.38 295 THR A C 1
ATOM 2379 O O . THR A 1 295 ? 6.860 6.335 -22.917 1.00 86.38 295 THR A O 1
ATOM 2382 N N . LYS A 1 296 ? 5.838 8.241 -23.529 1.00 89.56 296 LYS A N 1
ATOM 2383 C CA . LYS A 1 296 ? 4.863 7.618 -24.438 1.00 89.56 296 LYS A CA 1
ATOM 2384 C C . LYS A 1 296 ? 5.158 8.060 -25.869 1.00 89.56 296 LYS A C 1
ATOM 2386 O O . LYS A 1 296 ? 5.118 9.252 -26.164 1.00 89.56 296 LYS A O 1
ATOM 2391 N N . GLU A 1 297 ? 5.421 7.108 -26.755 1.00 85.06 297 GLU A N 1
ATOM 2392 C CA . GLU A 1 297 ? 5.715 7.321 -28.173 1.00 85.06 297 GLU A CA 1
ATOM 2393 C C . GLU A 1 297 ? 4.927 6.318 -29.022 1.00 85.06 297 GLU A C 1
ATOM 2395 O O . GLU A 1 297 ? 5.031 5.115 -28.811 1.00 85.06 297 GLU A O 1
ATOM 2400 N N . ASN A 1 298 ? 4.161 6.788 -30.013 1.00 81.62 298 ASN A N 1
ATOM 2401 C CA . ASN A 1 298 ? 3.417 5.927 -30.951 1.00 81.62 298 ASN A CA 1
ATOM 2402 C C . ASN A 1 298 ? 2.544 4.850 -30.266 1.00 81.62 298 ASN A C 1
ATOM 2404 O O . ASN A 1 298 ? 2.560 3.693 -30.675 1.00 81.62 298 ASN A O 1
ATOM 2408 N N . ASN A 1 299 ? 1.788 5.235 -29.230 1.00 80.75 299 ASN A N 1
ATOM 2409 C CA . ASN A 1 299 ? 0.964 4.347 -28.385 1.00 80.75 299 ASN A CA 1
ATOM 2410 C C . ASN A 1 299 ? 1.741 3.299 -27.582 1.00 80.75 299 ASN A C 1
ATOM 2412 O O . ASN A 1 299 ? 1.143 2.381 -27.034 1.00 80.75 299 ASN A O 1
ATOM 2416 N N . CYS A 1 300 ? 3.052 3.468 -27.467 1.00 87.31 300 CYS A N 1
ATOM 2417 C CA . CYS A 1 300 ? 3.895 2.592 -26.690 1.00 87.31 300 CYS A CA 1
ATOM 2418 C C . CYS A 1 300 ? 4.592 3.371 -25.585 1.00 87.31 300 CYS A C 1
ATOM 2420 O O . CYS A 1 300 ? 5.073 4.485 -25.806 1.00 87.31 300 CYS A O 1
ATOM 2422 N N . TYR A 1 301 ? 4.664 2.787 -24.399 1.00 93.44 301 TYR A N 1
ATOM 2423 C CA . TYR A 1 301 ? 5.421 3.374 -23.309 1.00 93.44 301 TYR A CA 1
ATOM 2424 C C . TYR A 1 301 ? 6.841 2.831 -23.302 1.00 93.44 301 TYR A C 1
ATOM 2426 O O . TYR A 1 301 ? 7.076 1.669 -23.633 1.00 93.44 301 TYR A O 1
ATOM 2434 N N . LYS A 1 302 ? 7.786 3.694 -22.937 1.00 94.38 302 LYS A N 1
ATOM 2435 C CA . LYS A 1 302 ? 9.209 3.385 -22.886 1.00 94.38 302 LYS A CA 1
ATOM 2436 C C . LYS A 1 302 ? 9.843 3.917 -21.618 1.00 94.38 302 LYS A C 1
ATOM 2438 O O . LYS A 1 302 ? 9.497 5.002 -21.141 1.00 94.38 302 LYS A O 1
ATOM 2443 N N . SER A 1 303 ? 10.834 3.183 -21.133 1.00 95.88 303 SER A N 1
ATOM 2444 C CA . SER A 1 303 ? 11.695 3.604 -20.035 1.00 95.88 303 SER A CA 1
ATOM 2445 C C . SER A 1 303 ? 13.113 3.069 -20.213 1.00 95.88 303 SER A C 1
ATOM 2447 O O . SER A 1 303 ? 13.369 2.227 -21.074 1.00 95.88 303 SER A O 1
ATOM 2449 N N . SER A 1 304 ? 14.051 3.561 -19.411 1.00 94.94 304 SER A N 1
ATOM 2450 C CA . SER A 1 304 ? 15.441 3.122 -19.469 1.00 94.94 304 SER A CA 1
ATOM 2451 C C . SER A 1 304 ? 16.115 3.166 -18.109 1.00 94.94 304 SER A C 1
ATOM 2453 O O . SER A 1 304 ? 15.836 4.054 -17.303 1.00 94.94 304 SER A O 1
ATOM 2455 N N . LEU A 1 305 ? 17.078 2.272 -17.916 1.00 93.50 305 LEU A N 1
ATOM 2456 C CA . LEU A 1 305 ? 17.918 2.193 -16.731 1.00 93.50 305 LEU A CA 1
ATOM 2457 C C . LEU A 1 305 ? 19.393 2.319 -17.120 1.00 93.50 305 LEU A C 1
ATOM 2459 O O . LEU A 1 305 ? 19.879 1.605 -17.997 1.00 93.50 305 LEU A O 1
ATOM 2463 N N . SER A 1 306 ? 20.117 3.226 -16.464 1.00 93.12 306 SER A N 1
ATOM 2464 C CA . SER A 1 306 ? 21.531 3.491 -16.745 1.00 93.12 306 SER A CA 1
ATOM 2465 C C . SER A 1 306 ? 22.423 2.351 -16.254 1.00 93.12 306 SER A C 1
ATOM 2467 O O . SER A 1 306 ? 22.533 2.110 -15.052 1.00 93.12 306 SER A O 1
ATOM 2469 N N . ARG A 1 307 ? 23.158 1.695 -17.160 1.00 91.31 307 ARG A N 1
ATOM 2470 C CA . ARG A 1 307 ? 24.143 0.667 -16.774 1.00 91.31 307 ARG A CA 1
ATOM 2471 C C . ARG A 1 307 ? 25.343 1.261 -16.056 1.00 91.31 307 ARG A C 1
ATOM 2473 O O . ARG A 1 307 ? 26.000 0.563 -15.289 1.00 91.31 307 ARG A O 1
ATOM 2480 N N . ARG A 1 308 ? 25.653 2.537 -16.301 1.00 91.56 308 ARG A N 1
ATOM 2481 C CA . ARG A 1 308 ? 26.692 3.238 -15.545 1.00 91.56 308 ARG A CA 1
ATOM 2482 C C . ARG A 1 308 ? 26.326 3.292 -14.064 1.00 91.56 308 ARG A C 1
ATOM 2484 O O . ARG A 1 308 ? 27.168 2.939 -13.248 1.00 91.56 308 ARG A O 1
ATOM 2491 N N . GLN A 1 309 ? 25.084 3.659 -13.756 1.00 87.75 309 GLN A N 1
ATOM 2492 C CA . GLN A 1 309 ? 24.598 3.739 -12.382 1.00 87.75 309 GLN A CA 1
ATOM 2493 C C . GLN A 1 309 ? 24.613 2.361 -11.705 1.00 87.75 309 GLN A C 1
ATOM 2495 O O . GLN A 1 309 ? 25.187 2.219 -10.634 1.00 87.75 309 GLN A O 1
ATOM 2500 N N . LEU A 1 310 ? 24.115 1.319 -12.384 1.00 89.12 310 LEU A N 1
ATOM 2501 C CA . LEU A 1 310 ? 24.148 -0.057 -11.862 1.00 89.12 310 LEU A CA 1
ATOM 2502 C C . LEU A 1 310 ? 25.571 -0.537 -11.527 1.00 89.12 310 LEU A C 1
ATOM 2504 O O . LEU A 1 310 ? 25.787 -1.186 -10.506 1.00 89.12 310 LEU A O 1
ATOM 2508 N N . ARG A 1 311 ? 26.561 -0.197 -12.369 1.00 88.62 311 ARG A N 1
ATOM 2509 C CA . ARG A 1 311 ? 27.976 -0.522 -12.116 1.00 88.62 311 ARG A CA 1
ATOM 2510 C C . ARG A 1 311 ? 28.557 0.265 -10.945 1.00 88.62 311 ARG A C 1
ATOM 2512 O O . ARG A 1 311 ? 29.320 -0.303 -10.169 1.00 88.62 311 ARG A O 1
ATOM 2519 N N . GLU A 1 312 ? 28.238 1.555 -10.840 1.00 87.94 312 GLU A N 1
ATOM 2520 C CA . GLU A 1 312 ? 28.672 2.412 -9.725 1.00 87.94 312 GLU A CA 1
ATOM 2521 C C . GLU A 1 312 ? 28.125 1.883 -8.385 1.00 87.94 312 GLU A C 1
ATOM 2523 O O . GLU A 1 312 ? 28.864 1.832 -7.400 1.00 87.94 312 GLU A O 1
ATOM 2528 N N . ASP A 1 313 ? 26.895 1.364 -8.392 1.00 85.44 313 ASP A N 1
ATOM 2529 C CA . ASP A 1 313 ? 26.226 0.773 -7.229 1.00 85.44 313 ASP A CA 1
ATOM 2530 C C . ASP A 1 313 ? 26.604 -0.703 -6.977 1.00 85.44 313 ASP A C 1
ATOM 2532 O O . ASP A 1 313 ? 26.203 -1.276 -5.965 1.00 85.44 313 ASP A O 1
ATOM 2536 N N . ARG A 1 314 ? 27.427 -1.309 -7.849 1.00 88.44 314 ARG A N 1
ATOM 2537 C CA . ARG A 1 314 ? 27.859 -2.723 -7.788 1.00 88.44 314 ARG A CA 1
ATOM 2538 C C . ARG A 1 314 ? 26.686 -3.709 -7.738 1.00 88.44 314 ARG A C 1
ATOM 2540 O O . ARG A 1 314 ? 26.729 -4.697 -7.013 1.00 88.44 314 ARG A O 1
ATOM 2547 N N . ILE A 1 315 ? 25.648 -3.429 -8.518 1.00 87.81 315 ILE A N 1
ATOM 2548 C CA . ILE A 1 315 ? 24.484 -4.301 -8.656 1.00 87.81 315 ILE A CA 1
ATOM 2549 C C . ILE A 1 315 ? 24.801 -5.400 -9.674 1.00 87.81 315 ILE A C 1
ATOM 2551 O O . ILE A 1 315 ? 25.251 -5.107 -10.784 1.00 87.81 315 ILE A O 1
ATOM 2555 N N . GLU A 1 316 ? 24.576 -6.654 -9.288 1.00 89.25 316 GLU A N 1
ATOM 2556 C CA . GLU A 1 316 ? 24.781 -7.833 -10.142 1.00 89.25 316 GLU A CA 1
ATOM 2557 C C . GLU A 1 316 ? 23.469 -8.312 -10.772 1.00 89.25 316 GLU A C 1
ATOM 2559 O O . GLU A 1 316 ? 23.461 -8.758 -11.918 1.00 89.25 316 GLU A O 1
ATOM 2564 N N . ASP A 1 317 ? 22.353 -8.138 -10.070 1.00 90.19 317 ASP A N 1
ATOM 2565 C CA . ASP A 1 317 ? 21.018 -8.484 -10.528 1.00 90.19 317 ASP A CA 1
ATOM 2566 C C . ASP A 1 317 ? 19.985 -7.415 -10.145 1.00 90.19 317 ASP A C 1
ATOM 2568 O O . ASP A 1 317 ? 20.168 -6.611 -9.228 1.00 90.19 317 ASP A O 1
ATOM 2572 N N . ILE A 1 318 ? 18.892 -7.348 -10.899 1.00 91.38 318 ILE A N 1
ATOM 2573 C CA . ILE A 1 318 ? 17.835 -6.376 -10.629 1.00 91.38 318 ILE A CA 1
ATOM 2574 C C . ILE A 1 318 ? 16.469 -6.917 -11.019 1.00 91.38 318 ILE A C 1
ATOM 2576 O O . ILE A 1 318 ? 16.283 -7.417 -12.129 1.00 91.38 318 ILE A O 1
ATOM 2580 N N . LEU A 1 319 ? 15.502 -6.749 -10.120 1.00 92.19 319 LEU A N 1
ATOM 2581 C CA . LEU A 1 319 ? 14.094 -6.929 -10.430 1.00 92.19 319 LEU A CA 1
ATOM 2582 C C . LEU A 1 319 ? 13.555 -5.609 -10.970 1.00 92.19 319 LEU A C 1
ATOM 2584 O O . LEU A 1 319 ? 13.464 -4.608 -10.253 1.00 92.19 319 LEU A O 1
ATOM 2588 N N . VAL A 1 320 ? 13.198 -5.596 -12.246 1.00 93.94 320 VAL A N 1
ATOM 2589 C CA . VAL A 1 320 ? 12.522 -4.462 -12.866 1.00 93.94 320 VAL A CA 1
ATOM 2590 C C . VAL A 1 320 ? 11.027 -4.715 -12.805 1.00 93.94 320 VAL A C 1
ATOM 2592 O O . VAL A 1 320 ? 10.556 -5.684 -13.394 1.00 93.94 320 VAL A O 1
ATOM 2595 N N . LYS A 1 321 ? 10.283 -3.853 -12.109 1.00 94.31 321 LYS A N 1
ATOM 2596 C CA . LYS A 1 321 ? 8.830 -3.971 -11.937 1.00 94.31 321 LYS A CA 1
ATOM 2597 C C . LYS A 1 321 ? 8.137 -2.780 -12.591 1.00 94.31 321 LYS A C 1
ATOM 2599 O O . LYS A 1 321 ? 8.457 -1.627 -12.302 1.00 94.31 321 LYS A O 1
ATOM 2604 N N . LEU A 1 322 ? 7.193 -3.067 -13.477 1.00 96.25 322 LEU A N 1
ATOM 2605 C CA . LEU A 1 322 ? 6.238 -2.115 -14.024 1.00 96.25 322 LEU A CA 1
ATOM 2606 C C . LEU A 1 322 ? 4.931 -2.282 -13.260 1.00 96.25 322 LEU A C 1
ATOM 2608 O O . LEU A 1 322 ? 4.332 -3.348 -13.319 1.00 96.25 322 LEU A O 1
ATOM 2612 N N . ILE A 1 323 ? 4.503 -1.243 -12.558 1.00 96.38 323 ILE A N 1
ATOM 2613 C CA . ILE A 1 323 ? 3.239 -1.181 -11.828 1.00 96.38 323 ILE A CA 1
ATOM 2614 C C . ILE A 1 323 ? 2.284 -0.305 -12.632 1.00 96.38 323 ILE A C 1
ATOM 2616 O O . ILE A 1 323 ? 2.662 0.780 -13.087 1.00 96.38 323 ILE A O 1
ATOM 2620 N N . VAL A 1 324 ? 1.056 -0.782 -12.798 1.00 96.38 324 VAL A N 1
ATOM 2621 C CA . VAL A 1 324 ? -0.042 -0.055 -13.435 1.00 96.38 324 VAL A CA 1
ATOM 2622 C C . VAL A 1 324 ? -1.182 0.033 -12.451 1.00 96.38 324 VAL A C 1
ATOM 2624 O O . VAL A 1 324 ? -1.557 -0.976 -11.860 1.00 96.38 324 VAL A O 1
ATOM 2627 N N . MET A 1 325 ? -1.707 1.238 -12.278 1.00 95.62 325 MET A N 1
ATOM 2628 C CA . MET A 1 325 ? -2.716 1.540 -11.276 1.00 95.62 325 MET A CA 1
ATOM 2629 C C . MET A 1 325 ? -3.803 2.434 -11.870 1.00 95.62 325 MET A C 1
ATOM 2631 O O . MET A 1 325 ? -3.497 3.375 -12.608 1.00 95.62 325 MET A O 1
ATOM 2635 N N . ASP A 1 326 ? -5.061 2.145 -11.553 1.00 94.81 326 ASP A N 1
ATOM 2636 C CA . ASP A 1 326 ? -6.192 3.022 -11.869 1.00 94.81 326 ASP A CA 1
ATOM 2637 C C . ASP A 1 326 ? -6.331 4.172 -10.845 1.00 94.81 326 ASP A C 1
ATOM 2639 O O . ASP A 1 326 ? -5.500 4.361 -9.954 1.00 94.81 326 ASP A O 1
ATOM 2643 N N . GLN A 1 327 ? -7.387 4.981 -10.960 1.00 92.19 327 GLN A N 1
ATOM 2644 C CA . GLN A 1 327 ? -7.650 6.070 -10.005 1.00 92.19 327 GLN A CA 1
ATOM 2645 C C . GLN A 1 327 ? -8.270 5.589 -8.678 1.00 92.19 327 GLN A C 1
ATOM 2647 O O . GLN A 1 327 ? -8.280 6.338 -7.697 1.00 92.19 327 GLN A O 1
ATOM 2652 N N . SER A 1 328 ? -8.766 4.353 -8.639 1.00 91.31 328 SER A N 1
ATOM 2653 C CA . SER A 1 328 ? -9.321 3.673 -7.462 1.00 91.31 328 SER A CA 1
ATOM 2654 C C . SER A 1 328 ? -8.234 2.999 -6.607 1.00 91.31 328 SER A C 1
ATOM 2656 O O . SER A 1 328 ? -8.496 2.552 -5.483 1.00 91.31 328 SER A O 1
ATOM 2658 N N . GLY A 1 329 ? -6.999 2.959 -7.113 1.00 92.50 329 GLY A N 1
ATOM 2659 C CA . GLY A 1 329 ? -5.842 2.327 -6.494 1.00 92.50 329 GLY A CA 1
ATOM 2660 C C . GLY A 1 329 ? -5.746 0.828 -6.746 1.00 92.50 329 GLY A C 1
ATOM 2661 O O . GLY A 1 329 ? -4.947 0.172 -6.081 1.00 92.50 329 GLY A O 1
ATOM 2662 N N . ASN A 1 330 ? -6.534 0.270 -7.669 1.00 94.50 330 ASN A N 1
ATOM 2663 C CA . ASN A 1 330 ? -6.365 -1.121 -8.060 1.00 94.50 330 ASN A CA 1
ATOM 2664 C C . ASN A 1 330 ? -5.123 -1.213 -8.939 1.00 94.50 330 ASN A C 1
ATOM 2666 O O . ASN A 1 330 ? -4.947 -0.439 -9.883 1.00 94.50 330 ASN A O 1
ATOM 2670 N N . ALA A 1 331 ? -4.219 -2.117 -8.576 1.00 95.81 331 ALA A N 1
ATOM 2671 C CA . ALA A 1 331 ? -2.889 -2.165 -9.150 1.00 95.81 331 ALA A CA 1
ATOM 2672 C C . ALA A 1 331 ? -2.500 -3.584 -9.540 1.00 95.81 331 ALA A C 1
ATOM 2674 O O . ALA A 1 331 ? -2.655 -4.525 -8.766 1.00 95.81 331 ALA A O 1
ATOM 2675 N N . VAL A 1 332 ? -1.925 -3.699 -10.729 1.00 96.88 332 VAL A N 1
ATOM 2676 C CA . VAL A 1 332 ? -1.264 -4.902 -11.231 1.00 96.88 332 VAL A CA 1
ATOM 2677 C C . VAL A 1 332 ? 0.159 -4.551 -11.628 1.00 96.88 332 VAL A C 1
ATOM 2679 O O . VAL A 1 332 ? 0.545 -3.384 -11.739 1.00 96.88 332 VAL A O 1
ATOM 2682 N N . SER A 1 333 ? 0.967 -5.568 -11.846 1.00 96.25 333 SER A N 1
ATOM 2683 C CA . SER A 1 333 ? 2.369 -5.433 -12.147 1.00 96.25 333 SER A CA 1
ATOM 2684 C C . SER A 1 333 ? 2.864 -6.507 -13.101 1.00 96.25 333 SER A C 1
ATOM 2686 O O . SER A 1 333 ? 2.351 -7.615 -13.186 1.00 96.25 333 SER A O 1
ATOM 2688 N N . ASN A 1 334 ? 3.909 -6.166 -13.839 1.00 95.38 334 ASN A N 1
ATOM 2689 C CA . ASN A 1 334 ? 4.690 -7.118 -14.608 1.00 95.38 334 ASN A CA 1
ATOM 2690 C C . ASN A 1 334 ? 6.162 -6.895 -14.278 1.00 95.38 334 ASN A C 1
ATOM 2692 O O . ASN A 1 334 ? 6.572 -5.762 -14.009 1.00 95.38 334 ASN A O 1
ATOM 2696 N N . ASN A 1 335 ? 6.957 -7.958 -14.244 1.00 93.94 335 ASN A N 1
ATOM 2697 C CA . ASN A 1 335 ? 8.340 -7.859 -13.814 1.00 93.94 335 ASN A CA 1
ATOM 2698 C C . ASN A 1 335 ? 9.289 -8.717 -14.652 1.00 93.94 335 ASN A C 1
ATOM 2700 O O . ASN A 1 335 ? 8.901 -9.721 -15.244 1.00 93.94 335 ASN A O 1
ATOM 2704 N N . ILE A 1 336 ? 10.545 -8.277 -14.706 1.00 92.69 336 ILE A N 1
ATOM 2705 C CA . ILE A 1 336 ? 11.656 -8.988 -15.335 1.00 92.69 336 ILE A CA 1
ATOM 2706 C C . ILE A 1 336 ? 12.818 -8.972 -14.343 1.00 92.69 336 ILE A C 1
ATOM 2708 O O . ILE A 1 336 ? 13.326 -7.902 -13.999 1.00 92.69 336 ILE A O 1
ATOM 2712 N N . GLN A 1 337 ? 13.250 -10.151 -13.898 1.00 92.25 337 GLN A N 1
ATOM 2713 C CA . GLN A 1 337 ? 14.530 -10.310 -13.211 1.00 92.25 337 GLN A CA 1
ATOM 2714 C C . GLN A 1 337 ? 15.644 -10.289 -14.258 1.00 92.25 337 GLN A C 1
ATOM 2716 O O . GLN A 1 337 ? 15.576 -11.048 -15.218 1.00 92.25 337 GLN A O 1
ATOM 2721 N N . ILE A 1 338 ? 16.657 -9.440 -14.091 1.00 92.25 338 ILE A N 1
ATOM 2722 C CA . ILE A 1 338 ? 17.763 -9.296 -15.045 1.00 92.25 338 ILE A CA 1
ATOM 2723 C C . ILE A 1 338 ? 19.081 -9.588 -14.339 1.00 92.25 338 ILE A C 1
ATOM 2725 O O . ILE A 1 338 ? 19.471 -8.866 -13.424 1.00 92.25 338 ILE A O 1
ATOM 2729 N N . ASP A 1 339 ? 19.796 -10.601 -14.825 1.00 92.88 339 ASP A N 1
ATOM 2730 C CA . ASP A 1 339 ? 21.217 -10.809 -14.532 1.00 92.88 339 ASP A CA 1
ATOM 2731 C C . ASP A 1 339 ? 22.043 -9.805 -15.350 1.00 92.88 339 ASP A C 1
ATOM 2733 O O . ASP A 1 339 ? 22.096 -9.871 -16.582 1.00 92.88 339 ASP A O 1
ATOM 2737 N N . LEU A 1 340 ? 22.687 -8.850 -14.677 1.00 91.06 340 LEU A N 1
ATOM 2738 C CA . LEU A 1 340 ? 23.422 -7.760 -15.322 1.00 91.06 340 LEU A CA 1
ATOM 2739 C C . LEU A 1 340 ? 24.764 -8.202 -15.915 1.00 91.06 340 LEU A C 1
ATOM 2741 O O . LEU A 1 340 ? 25.368 -7.435 -16.681 1.00 91.06 340 LEU A O 1
ATOM 2745 N N . SER A 1 341 ? 25.213 -9.424 -15.612 1.00 91.75 341 SER A N 1
ATOM 2746 C CA . SER A 1 341 ? 26.350 -10.054 -16.282 1.00 91.75 341 SER A CA 1
ATOM 2747 C C . SER A 1 341 ? 25.987 -10.569 -17.679 1.00 91.75 341 SER A C 1
ATOM 2749 O O . SER A 1 341 ? 26.869 -10.638 -18.539 1.00 91.75 341 SER A O 1
ATOM 2751 N N . ARG A 1 342 ? 24.702 -10.880 -17.918 1.00 91.31 342 ARG A N 1
ATOM 2752 C CA . ARG A 1 342 ? 24.162 -11.429 -19.176 1.00 91.31 342 ARG A CA 1
ATOM 2753 C C . ARG A 1 342 ? 22.764 -10.874 -19.532 1.00 91.31 342 ARG A C 1
ATOM 2755 O O . ARG A 1 342 ? 21.830 -11.644 -19.765 1.00 91.31 342 ARG A O 1
ATOM 2762 N N . PRO A 1 343 ? 22.578 -9.543 -19.594 1.00 89.19 343 PRO A N 1
ATOM 2763 C CA . PRO A 1 343 ? 21.259 -8.932 -19.792 1.00 89.19 343 PRO A CA 1
ATOM 2764 C C . PRO A 1 343 ? 20.613 -9.272 -21.147 1.00 89.19 343 PRO A C 1
ATOM 2766 O O . PRO A 1 343 ? 19.396 -9.213 -21.289 1.00 89.19 343 PRO A O 1
ATOM 2769 N N . GLU A 1 344 ? 21.404 -9.647 -22.151 1.00 88.44 344 GLU A N 1
ATOM 2770 C CA . GLU A 1 344 ? 20.927 -10.065 -23.470 1.00 88.44 344 GLU A CA 1
ATOM 2771 C C . GLU A 1 344 ? 20.177 -11.407 -23.484 1.00 88.44 344 GLU A C 1
ATOM 2773 O O . GLU A 1 344 ? 19.414 -11.670 -24.415 1.00 88.44 344 GLU A O 1
ATOM 2778 N N . ASP A 1 345 ? 20.322 -12.245 -22.455 1.00 87.12 345 ASP A N 1
ATOM 2779 C CA . ASP A 1 345 ? 19.581 -13.510 -22.366 1.00 87.12 345 ASP A CA 1
ATOM 2780 C C . ASP A 1 345 ? 18.055 -13.291 -22.279 1.00 87.12 345 ASP A C 1
ATOM 2782 O O . ASP A 1 345 ? 17.269 -14.195 -22.567 1.00 87.12 345 ASP A O 1
ATOM 2786 N N . TYR A 1 346 ? 17.625 -12.077 -21.928 1.00 80.69 346 TYR A N 1
ATOM 2787 C CA . TYR A 1 346 ? 16.232 -11.730 -21.651 1.00 80.69 346 TYR A CA 1
ATOM 2788 C C . TYR A 1 346 ? 15.468 -11.175 -22.868 1.00 80.69 346 TYR A C 1
ATOM 2790 O O . TYR A 1 346 ? 14.275 -10.900 -22.760 1.00 80.69 346 TYR A O 1
ATOM 2798 N N . PHE A 1 347 ? 16.095 -11.070 -24.050 1.00 72.06 347 PHE A N 1
ATOM 2799 C CA . PHE A 1 347 ? 15.437 -10.588 -25.280 1.00 72.06 347 PHE A CA 1
ATOM 2800 C C . PHE A 1 347 ? 14.343 -11.521 -25.836 1.00 72.06 347 PHE A C 1
ATOM 2802 O O . PHE A 1 347 ? 13.540 -11.093 -26.665 1.00 72.06 347 PHE A O 1
ATOM 2809 N N . PHE A 1 348 ? 14.307 -12.796 -25.424 1.00 57.62 348 PHE A N 1
ATOM 2810 C CA . PHE A 1 348 ? 13.499 -13.835 -26.086 1.00 57.62 348 PHE A CA 1
ATOM 2811 C C . PHE A 1 348 ? 12.496 -14.568 -25.190 1.00 57.62 348 PHE A C 1
ATOM 2813 O O . PHE A 1 348 ? 11.868 -15.526 -25.646 1.00 57.62 348 PHE A O 1
ATOM 2820 N N . LEU A 1 349 ? 12.272 -14.118 -23.955 1.00 53.38 349 LEU A N 1
ATOM 2821 C CA . LEU A 1 349 ? 11.217 -14.665 -23.093 1.00 53.38 349 LEU A CA 1
ATOM 2822 C C . LEU A 1 349 ? 9.844 -14.088 -23.477 1.00 53.38 349 LEU A C 1
ATOM 2824 O O . LEU A 1 349 ? 9.132 -13.516 -22.662 1.00 53.38 349 LEU A O 1
ATOM 2828 N N . MET A 1 350 ? 9.459 -14.237 -24.743 1.00 48.94 350 MET A N 1
ATOM 2829 C CA . MET A 1 350 ? 8.058 -14.118 -25.124 1.00 48.94 350 MET A CA 1
ATOM 2830 C C . MET A 1 350 ? 7.371 -15.419 -24.701 1.00 48.94 350 MET A C 1
ATOM 2832 O O . MET A 1 350 ? 7.796 -16.486 -25.163 1.00 48.94 350 MET A O 1
ATOM 2836 N N . PRO A 1 351 ? 6.297 -15.398 -23.892 1.00 43.56 351 PRO A N 1
ATOM 2837 C CA . PRO A 1 351 ? 5.376 -16.514 -23.935 1.00 43.56 351 PRO A CA 1
ATOM 2838 C C . PRO A 1 351 ? 4.916 -16.618 -25.391 1.00 43.56 351 PRO A C 1
ATOM 2840 O O . PRO A 1 351 ? 4.337 -15.684 -25.949 1.00 43.56 351 PRO A O 1
ATOM 2843 N N . SER A 1 352 ? 5.218 -17.747 -26.039 1.00 37.44 352 SER A N 1
ATOM 2844 C CA . SER A 1 352 ? 4.487 -18.144 -27.242 1.00 37.44 352 SER A CA 1
ATOM 2845 C C . SER A 1 352 ? 3.005 -17.930 -26.926 1.00 37.44 352 SER A C 1
ATOM 2847 O O . SER A 1 352 ? 2.614 -18.311 -25.821 1.00 37.44 352 SER A O 1
ATOM 2849 N N . PRO A 1 353 ? 2.209 -17.272 -27.788 1.00 38.19 353 PRO A N 1
ATOM 2850 C CA . PRO A 1 353 ? 0.840 -16.910 -27.458 1.00 38.19 353 PRO A CA 1
ATOM 2851 C C . PRO A 1 353 ? 0.078 -18.186 -27.114 1.00 38.19 353 PRO A C 1
ATOM 2853 O O . PRO A 1 353 ? -0.356 -18.932 -27.992 1.00 38.19 353 PRO A O 1
ATOM 2856 N N . VAL A 1 354 ? -0.044 -18.467 -25.818 1.00 36.97 354 VAL A N 1
ATOM 2857 C CA . VAL A 1 354 ? -0.931 -19.497 -25.319 1.00 36.97 354 VAL A CA 1
ATOM 2858 C C . VAL A 1 354 ? -2.303 -18.922 -25.599 1.00 36.97 354 VAL A C 1
ATOM 2860 O O . VAL A 1 354 ? -2.744 -17.973 -24.956 1.00 36.97 354 VAL A O 1
ATOM 2863 N N . LEU A 1 355 ? -2.924 -19.446 -26.653 1.00 32.72 355 LEU A N 1
ATOM 2864 C CA . LEU A 1 355 ? -4.344 -19.312 -26.918 1.00 32.72 355 LEU A CA 1
ATOM 2865 C C . LEU A 1 355 ? -5.084 -19.673 -25.627 1.00 32.72 355 LEU A C 1
ATOM 2867 O O . LEU A 1 355 ? -5.320 -20.848 -25.352 1.00 32.72 355 LEU A O 1
ATOM 2871 N N . TYR A 1 356 ? -5.453 -18.665 -24.841 1.00 33.72 356 TYR A N 1
ATOM 2872 C CA . TYR A 1 356 ? -6.531 -18.790 -23.876 1.00 33.72 356 TYR A CA 1
ATOM 2873 C C . TYR A 1 356 ? -7.803 -19.011 -24.700 1.00 33.72 356 TYR A C 1
ATOM 2875 O O . TYR A 1 356 ? -8.435 -18.074 -25.190 1.00 33.72 356 TYR A O 1
ATOM 2883 N N . LEU A 1 357 ? -8.114 -20.283 -24.956 1.00 33.59 357 LEU A N 1
ATOM 2884 C CA . LEU A 1 357 ? -9.438 -20.687 -25.401 1.00 33.59 357 LEU A CA 1
ATOM 2885 C C . LEU A 1 357 ? -10.410 -20.309 -24.279 1.00 33.59 357 LEU A C 1
ATOM 2887 O O . LEU A 1 357 ? -10.243 -20.755 -23.146 1.00 33.59 357 LEU A O 1
ATOM 2891 N N . LYS A 1 358 ? -11.349 -19.424 -24.627 1.00 36.72 358 LYS A N 1
ATOM 2892 C CA . LYS A 1 358 ? -12.476 -18.987 -23.796 1.00 36.72 358 LYS A CA 1
ATOM 2893 C C . LYS A 1 358 ? -13.314 -20.147 -23.280 1.00 36.72 358 LYS A C 1
ATOM 2895 O O . LYS A 1 358 ? -13.498 -21.119 -24.052 1.00 36.72 358 LYS A O 1
#